Protein AF-A0A8D0SF55-F1 (afdb_monomer_lite)

Foldseek 3Di:
DDDDDDDDDDDDDDDDDDDDDDDPVVVVVVVCQDALNVVVLVVCVPPDPVVLLLLLLLLLQQCLVPGNGSVSSVVSLVVQVVVPVQLSVQLSLLQSLQLVLCVVVVHDPVCSSSSVSRNLLSLLRNVLQVFFPVHGPPVVSSVLSNVLSSCLVVVLVVQCVVCVVVVDHPRNVSNVVSNVVVCVVQDQPHPRTHTHDDDDPPDDPPDDVVNVVVVVVVVVVVVVPPDDDDDDDDDDDDDDDDDDDQDDDDPDDGDDDDDDDDDDDDDDDDDDDDDDDDDDDDDDDDDDDDDDDDDD

Radius of gyration: 30.61 Å; chains: 1; bounding box: 89×78×70 Å

Secondary structure (DSSP, 8-state):
---------------------SSSSHHHHHHHHSSS-HHHHHHHTTS-HHHHHHHHHHHHHHGGGT---HHHHHHHHHHHHHH-HHHHHHHHHHHHHHHHHHHHTT--HHHHHTTTTTHHHHHHHHHHHHSBTT-TT-GGGHHHHHHHHHHHHHHHHHHHHHHTTTT---TTHHHHHHHHHHHHHH-TT-SSSPBPP-----S-----HHHHHHHHHHHHHHHHSS---------------PPP-----STT------PPP-------------PPP---PPPP----PPP-----

Sequence (296 aa):
MEDSPSIVKMDQGGNPGSPCRGRRCFPKALGYITGDMKEFASWLKDKPQVLQFIDWVLRGISQVMFISNPISGILILVGLLVQNPWLALNGCVGTVVSTLTALLLSQDRSTIAAGLHGYNATLVGILMAVFSDKGNYFWWLLFPVCAISMTCPVFSSALNSMFSKWDLPVFTLPFNMALSMYLSATGHYNSFFPSKLLTPVTSVPNVTWSDLSALQGSVFQLHLRTSTLDSGVSTALCPALQLEECSWRSPGKPTCWLLPAPCSQPTLGPACHTWLWLDCHLVPGPSVWPHCCSSW

Structure (mmCIF, N/CA/C/O backbone):
data_AF-A0A8D0SF55-F1
#
_entry.id   AF-A0A8D0SF55-F1
#
loop_
_atom_site.group_PDB
_atom_site.id
_atom_site.type_symbol
_atom_site.label_atom_id
_atom_site.label_alt_id
_atom_site.label_comp_id
_atom_site.label_asym_id
_atom_site.label_entity_id
_atom_site.label_seq_id
_atom_site.pdbx_PDB_ins_code
_atom_site.Cartn_x
_atom_site.Cartn_y
_atom_site.Cartn_z
_atom_site.occupancy
_atom_site.B_iso_or_equiv
_atom_site.auth_seq_id
_atom_site.auth_comp_id
_atom_site.auth_asym_id
_atom_site.auth_atom_id
_atom_site.pdbx_PDB_model_num
ATOM 1 N N . MET A 1 1 ? -56.035 -2.939 42.476 1.00 32.84 1 MET A N 1
ATOM 2 C CA . MET A 1 1 ? -57.474 -2.651 42.375 1.00 32.84 1 MET A CA 1
ATOM 3 C C . MET A 1 1 ? -57.560 -1.143 42.241 1.00 32.84 1 MET A C 1
ATOM 5 O O . MET A 1 1 ? -57.272 -0.463 43.213 1.00 32.84 1 MET A O 1
ATOM 9 N N . GLU A 1 2 ? -57.421 -0.625 41.015 1.00 42.62 2 GLU A N 1
ATOM 10 C CA . GLU A 1 2 ? -58.551 -0.358 40.085 1.00 42.62 2 GLU A CA 1
ATOM 11 C C . GLU A 1 2 ? -59.437 0.743 40.704 1.00 42.62 2 GLU A C 1
ATOM 13 O O . GLU A 1 2 ? -59.842 0.618 41.850 1.00 42.62 2 GLU A O 1
ATOM 18 N N . ASP A 1 3 ? -59.609 1.925 40.105 1.00 33.25 3 ASP A N 1
ATOM 19 C CA . ASP A 1 3 ? -60.262 2.138 38.811 1.00 33.25 3 ASP A CA 1
ATOM 20 C C . ASP A 1 3 ? -59.995 3.535 38.187 1.00 33.25 3 ASP A C 1
ATOM 22 O O . ASP A 1 3 ? -59.618 4.488 38.866 1.00 33.25 3 ASP A O 1
ATOM 26 N N . SER A 1 4 ? -60.231 3.588 36.867 1.00 42.72 4 SER A N 1
ATOM 27 C CA . SER A 1 4 ? -60.350 4.705 35.888 1.00 42.72 4 SER A CA 1
ATOM 28 C C . SER A 1 4 ? -61.110 5.977 36.365 1.00 42.72 4 SER A C 1
ATOM 30 O O . SER A 1 4 ? -61.721 5.891 37.427 1.00 42.72 4 SER A O 1
ATOM 32 N N . PRO A 1 5 ? -61.207 7.130 35.622 1.00 56.53 5 PRO A N 1
ATOM 33 C CA . PRO A 1 5 ? -61.271 7.261 34.143 1.00 56.53 5 PRO A CA 1
ATOM 34 C C . PRO A 1 5 ? -60.689 8.559 33.505 1.00 56.53 5 PRO A C 1
ATOM 36 O O . PRO A 1 5 ? -60.482 9.572 34.164 1.00 56.53 5 PRO A O 1
ATOM 39 N N . SER A 1 6 ? -60.546 8.597 32.172 1.00 35.12 6 SER A N 1
ATOM 40 C CA . SER A 1 6 ? -61.084 9.703 31.339 1.00 35.12 6 SER A CA 1
ATOM 41 C C . SER A 1 6 ? -60.992 9.391 29.841 1.00 35.12 6 SER A C 1
ATOM 43 O O . SER A 1 6 ? -59.923 9.262 29.251 1.00 35.12 6 SER A O 1
ATOM 45 N N . ILE A 1 7 ? -62.171 9.278 29.235 1.00 41.78 7 ILE A N 1
ATOM 46 C CA . ILE A 1 7 ? -62.425 9.254 27.796 1.00 41.78 7 ILE A CA 1
ATOM 47 C C . ILE A 1 7 ? -62.536 10.715 27.306 1.00 41.78 7 ILE A C 1
ATOM 49 O O . ILE A 1 7 ? -62.982 11.557 28.080 1.00 41.78 7 ILE A O 1
ATOM 53 N N . VAL A 1 8 ? -62.145 11.009 26.057 1.00 32.06 8 VAL A N 1
ATOM 54 C CA . VAL A 1 8 ? -62.852 11.847 25.048 1.00 32.06 8 VAL A CA 1
ATOM 55 C C . VAL A 1 8 ? -61.899 12.167 23.872 1.00 32.06 8 VAL A C 1
ATOM 57 O O . VAL A 1 8 ? -61.020 13.013 23.957 1.00 32.06 8 VAL A O 1
ATOM 60 N N . LYS A 1 9 ? -62.123 11.420 22.779 1.00 36.47 9 LYS A N 1
ATOM 61 C CA . LYS A 1 9 ? -62.363 11.839 21.379 1.00 36.47 9 LYS A CA 1
ATOM 62 C C . LYS A 1 9 ? -61.395 12.810 20.670 1.00 36.47 9 LYS A C 1
ATOM 64 O O . LYS A 1 9 ? -61.337 13.986 20.999 1.00 36.47 9 LYS A O 1
ATOM 69 N N . MET A 1 10 ? -60.824 12.352 19.549 1.00 32.16 10 MET A N 1
ATOM 70 C CA . MET A 1 10 ? -60.488 13.211 18.404 1.00 32.16 10 MET A CA 1
ATOM 71 C C . MET A 1 10 ? -60.632 12.452 17.074 1.00 32.16 10 MET A C 1
ATOM 73 O O . MET A 1 10 ? -60.479 11.234 17.020 1.00 32.16 10 MET A O 1
ATOM 77 N N . ASP A 1 11 ? -61.044 13.204 16.059 1.00 33.41 11 ASP A N 1
ATOM 78 C CA . ASP A 1 11 ? -61.875 12.823 14.918 1.00 33.41 11 ASP A CA 1
ATOM 79 C C . ASP A 1 11 ? -61.336 11.814 13.895 1.00 33.41 11 ASP A C 1
ATOM 81 O O . ASP A 1 11 ? -60.149 11.701 13.596 1.00 33.41 11 ASP A O 1
ATOM 85 N N . GLN A 1 12 ? -62.311 11.144 13.284 1.00 41.09 12 GLN A N 1
ATOM 86 C CA . GLN A 1 12 ? -62.217 10.326 12.086 1.00 41.09 12 GLN A CA 1
ATOM 87 C C . GLN A 1 12 ? -62.508 11.218 10.867 1.00 41.09 12 GLN A C 1
ATOM 89 O O . GLN A 1 12 ? -63.578 11.819 10.797 1.00 41.09 12 GLN A O 1
ATOM 94 N N . GLY A 1 13 ? -61.611 11.283 9.877 1.00 29.44 13 GLY A N 1
ATOM 95 C CA . GLY A 1 13 ? -61.945 11.941 8.610 1.00 29.44 13 GLY A CA 1
ATOM 96 C C . GLY A 1 13 ? -60.797 12.123 7.618 1.00 29.44 13 GLY A C 1
ATOM 97 O O . GLY A 1 13 ? -60.108 13.133 7.658 1.00 29.44 13 GLY A O 1
ATOM 98 N N . GLY A 1 14 ? -60.678 11.194 6.660 1.00 26.17 14 GLY A N 1
ATOM 99 C CA . GLY A 1 14 ? -60.150 11.497 5.322 1.00 26.17 14 GLY A CA 1
ATOM 100 C C . GLY A 1 14 ? -58.847 10.802 4.904 1.00 26.17 14 GLY A C 1
ATOM 101 O O . GLY A 1 14 ? -57.756 11.309 5.118 1.00 26.17 14 GLY A O 1
ATOM 102 N N . ASN A 1 15 ? -58.976 9.693 4.179 1.00 37.34 15 ASN A N 1
ATOM 103 C CA . ASN A 1 15 ? -58.037 9.249 3.132 1.00 37.34 15 ASN A CA 1
ATOM 104 C C . ASN A 1 15 ? -58.848 9.277 1.806 1.00 37.34 15 ASN A C 1
ATOM 106 O O . ASN A 1 15 ? -60.075 9.193 1.926 1.00 37.34 15 ASN A O 1
ATOM 110 N N . PRO A 1 16 ? -58.300 9.321 0.565 1.00 50.09 16 PRO A N 1
ATOM 111 C CA . PRO A 1 16 ? -56.900 9.235 0.125 1.00 50.09 16 PRO A CA 1
ATOM 112 C C . PRO A 1 16 ? -56.471 10.270 -0.951 1.00 50.09 16 PRO A C 1
ATOM 114 O O . PRO A 1 16 ? -57.245 10.646 -1.826 1.00 50.09 16 PRO A O 1
ATOM 117 N N . GLY A 1 17 ? -55.200 10.702 -0.946 1.00 29.20 17 GLY A N 1
ATOM 118 C CA . GLY A 1 17 ? -54.721 11.782 -1.829 1.00 29.20 17 GLY A CA 1
ATOM 119 C C . GLY A 1 17 ? -53.304 11.632 -2.400 1.00 29.20 17 GLY A C 1
ATOM 120 O O . GLY A 1 17 ? -52.395 12.357 -2.014 1.00 29.20 17 GLY A O 1
ATOM 121 N N . SER A 1 18 ? -53.173 10.782 -3.422 1.00 36.78 18 SER A N 1
ATOM 122 C CA . SER A 1 18 ? -52.120 10.744 -4.463 1.00 36.78 18 SER A CA 1
ATOM 123 C C . SER A 1 18 ? -50.732 10.121 -4.151 1.00 36.78 18 SER A C 1
ATOM 125 O O . SER A 1 18 ? -50.059 10.494 -3.189 1.00 36.78 18 SER A O 1
ATOM 127 N N . PRO A 1 19 ? -50.224 9.233 -5.035 1.00 46.16 19 PRO A N 1
ATOM 128 C CA . PRO A 1 19 ? -48.841 8.767 -5.020 1.00 46.16 19 PRO A CA 1
ATOM 129 C C . PRO A 1 19 ? -47.952 9.727 -5.828 1.00 46.16 19 PRO A C 1
ATOM 131 O O . PRO A 1 19 ? -47.745 9.568 -7.032 1.00 46.16 19 PRO A O 1
ATOM 134 N N . CYS A 1 20 ? -47.392 10.748 -5.178 1.00 38.72 20 CYS A N 1
ATOM 135 C CA . CYS A 1 20 ? -46.494 11.694 -5.845 1.00 38.72 20 CYS A CA 1
ATOM 136 C C . CYS A 1 20 ? -45.019 11.229 -5.861 1.00 38.72 20 CYS A C 1
ATOM 138 O O . CYS A 1 20 ? -44.190 11.635 -5.053 1.00 38.72 20 CYS A O 1
ATOM 140 N N . ARG A 1 21 ? -44.704 10.419 -6.881 1.00 39.91 21 ARG A N 1
ATOM 141 C CA . ARG A 1 21 ? -43.714 10.734 -7.938 1.00 39.91 21 ARG A CA 1
ATOM 142 C C . ARG A 1 21 ? -42.240 10.984 -7.528 1.00 39.91 21 ARG A C 1
ATOM 144 O O . ARG A 1 21 ? -41.770 12.111 -7.415 1.00 39.91 21 ARG A O 1
ATOM 151 N N . GLY A 1 22 ? -41.461 9.903 -7.457 1.00 44.94 22 GLY A N 1
ATOM 152 C CA . GLY A 1 22 ? -40.254 9.675 -8.282 1.00 44.94 22 GLY A CA 1
ATOM 153 C C . GLY A 1 22 ? -39.008 10.584 -8.220 1.00 44.94 22 GLY A C 1
ATOM 154 O O . GLY A 1 22 ? -38.024 10.227 -8.856 1.00 44.94 22 GLY A O 1
ATOM 155 N N . ARG A 1 23 ? -38.969 11.715 -7.500 1.00 46.28 23 ARG A N 1
ATOM 156 C CA . ARG A 1 23 ? -37.809 12.650 -7.549 1.00 46.28 23 ARG A CA 1
ATOM 157 C C . ARG A 1 23 ? -37.048 12.884 -6.240 1.00 46.28 23 ARG A C 1
ATOM 159 O O . ARG A 1 23 ? -36.092 13.649 -6.233 1.00 46.28 23 ARG A O 1
ATOM 166 N N . ARG A 1 24 ? -37.424 12.224 -5.139 1.00 46.91 24 ARG A N 1
ATOM 167 C CA . ARG A 1 24 ? -36.860 12.491 -3.795 1.00 46.91 24 ARG A CA 1
ATOM 168 C C . ARG A 1 24 ? -35.994 11.368 -3.202 1.00 46.91 24 ARG A C 1
ATOM 170 O O . ARG A 1 24 ? -35.570 11.481 -2.058 1.00 46.91 24 ARG A O 1
ATOM 177 N N . CYS A 1 25 ? -35.712 10.304 -3.960 1.00 50.25 25 CYS A N 1
ATOM 178 C CA . CYS A 1 25 ? -34.920 9.162 -3.475 1.00 50.25 25 CYS A CA 1
ATOM 179 C C . CYS A 1 25 ? -33.400 9.341 -3.667 1.00 50.25 25 CYS A C 1
ATOM 181 O O . CYS A 1 25 ? -32.617 8.851 -2.857 1.00 50.25 25 CYS A O 1
ATOM 183 N N . PHE A 1 26 ? -32.989 10.102 -4.689 1.00 51.09 26 PHE A N 1
ATOM 184 C CA . PHE A 1 26 ? -31.581 10.405 -4.970 1.00 51.09 26 PHE A CA 1
ATOM 185 C C . PHE A 1 26 ? -30.824 11.105 -3.820 1.00 51.09 26 PHE A C 1
ATOM 187 O O . PHE A 1 26 ? -29.726 10.651 -3.509 1.00 51.09 26 PHE A O 1
ATOM 194 N N . PRO A 1 27 ? -31.365 12.128 -3.120 1.00 57.06 27 PRO A N 1
ATOM 195 C CA . PRO A 1 27 ? -30.615 12.788 -2.046 1.00 57.06 27 PRO A CA 1
ATOM 196 C C . PRO A 1 27 ? -30.391 11.892 -0.816 1.00 57.06 27 PRO A C 1
ATOM 198 O O . PRO A 1 27 ? -29.387 12.049 -0.129 1.00 57.06 27 PRO A O 1
ATOM 201 N N . LYS A 1 28 ? -31.274 10.914 -0.554 1.00 59.16 28 LYS A N 1
ATOM 202 C CA . LYS A 1 28 ? -31.110 9.967 0.566 1.00 59.16 28 LYS A CA 1
ATOM 203 C C . LYS A 1 28 ? -30.039 8.915 0.287 1.00 59.16 28 LYS A C 1
ATOM 205 O O . LYS A 1 28 ? -29.212 8.657 1.152 1.00 59.16 28 LYS A O 1
ATOM 210 N N . ALA A 1 29 ? -30.025 8.346 -0.919 1.00 62.28 29 ALA A N 1
ATOM 211 C CA . ALA A 1 29 ? -28.980 7.406 -1.325 1.00 62.28 29 ALA A CA 1
ATOM 212 C C . ALA A 1 29 ? -27.597 8.081 -1.372 1.00 62.28 29 ALA A C 1
ATOM 214 O O . ALA A 1 29 ? -26.610 7.490 -0.945 1.00 62.28 29 ALA A O 1
ATOM 215 N N . LEU A 1 30 ? -27.536 9.346 -1.804 1.00 62.47 30 LEU A N 1
ATOM 216 C CA . LEU A 1 30 ? -26.302 10.131 -1.784 1.00 62.47 30 LEU A CA 1
ATOM 217 C C . LEU A 1 30 ? -25.806 10.372 -0.349 1.00 62.47 30 LEU A C 1
ATOM 219 O O . LEU A 1 30 ? -24.614 10.245 -0.097 1.00 62.47 30 LEU A O 1
ATOM 223 N N . GLY A 1 31 ? -26.710 10.636 0.601 1.00 63.06 31 GLY A N 1
ATOM 224 C CA . GLY A 1 31 ? -26.375 10.753 2.026 1.00 63.06 31 GLY A CA 1
ATOM 225 C C . GLY A 1 31 ? -25.794 9.470 2.636 1.00 63.06 31 GLY A C 1
ATOM 226 O O . GLY A 1 31 ? -24.885 9.551 3.451 1.00 63.06 31 GLY A O 1
ATOM 227 N N . TYR A 1 32 ? -26.249 8.295 2.186 1.00 61.69 32 TYR A N 1
ATOM 228 C CA . TYR A 1 32 ? -25.698 6.992 2.596 1.00 61.69 32 TYR A CA 1
ATOM 229 C C . TYR A 1 32 ? -24.295 6.711 2.041 1.00 61.69 32 TYR A C 1
ATOM 231 O O . TYR A 1 32 ? -23.518 5.976 2.650 1.00 61.69 32 TYR A O 1
ATOM 239 N N . ILE A 1 33 ? -23.991 7.268 0.868 1.00 69.62 33 ILE A N 1
ATOM 240 C CA . ILE A 1 33 ? -22.733 7.067 0.136 1.00 69.62 33 ILE A CA 1
ATOM 241 C C . ILE A 1 33 ? -21.683 8.122 0.521 1.00 69.62 33 ILE A C 1
ATOM 243 O O . ILE A 1 33 ? -20.486 7.884 0.373 1.00 69.62 33 ILE A O 1
ATOM 247 N N . THR A 1 34 ? -22.111 9.280 1.027 1.00 70.00 34 THR A N 1
ATOM 248 C CA . THR A 1 34 ? -21.237 10.427 1.307 1.00 70.00 34 THR A CA 1
ATOM 249 C C . THR A 1 34 ? -20.642 10.363 2.721 1.00 70.00 34 THR A C 1
ATOM 251 O O . THR A 1 34 ? -21.302 9.960 3.676 1.00 70.00 34 THR A O 1
ATOM 254 N N . GLY A 1 35 ? -19.386 10.796 2.866 1.00 77.56 35 GLY A N 1
ATOM 255 C CA . GLY A 1 35 ? -18.660 10.828 4.143 1.00 77.56 35 GLY A CA 1
ATOM 256 C C . GLY A 1 35 ? -18.006 9.491 4.505 1.00 77.56 35 GLY A C 1
ATOM 257 O O . GLY A 1 35 ? -17.689 8.693 3.626 1.00 77.56 35 GLY A O 1
ATOM 258 N N . ASP A 1 36 ? -17.820 9.238 5.804 1.00 74.69 36 ASP A N 1
ATOM 259 C CA . ASP A 1 36 ? -17.099 8.054 6.316 1.00 74.69 36 ASP A CA 1
ATOM 260 C C . ASP A 1 36 ? -17.900 6.736 6.246 1.00 74.69 36 ASP A C 1
ATOM 262 O O . ASP A 1 36 ? -17.426 5.673 6.664 1.00 74.69 36 ASP A O 1
ATOM 266 N N . MET A 1 37 ? -19.154 6.797 5.780 1.00 80.00 37 MET A N 1
ATOM 267 C CA . MET A 1 37 ? -20.093 5.669 5.736 1.00 80.00 37 MET A CA 1
ATOM 268 C C . MET A 1 37 ? -20.175 4.895 7.069 1.00 80.00 37 MET A C 1
ATOM 270 O O . MET A 1 37 ? -20.039 3.669 7.110 1.00 80.00 37 MET A O 1
ATOM 274 N N . LYS A 1 38 ? -20.387 5.605 8.187 1.00 78.06 38 LYS A N 1
ATOM 275 C CA . LYS A 1 38 ? -20.428 5.006 9.538 1.00 78.06 38 LYS A CA 1
ATOM 276 C C . LYS A 1 38 ? -21.576 4.004 9.715 1.00 78.06 38 LYS A C 1
ATOM 278 O O . LYS A 1 38 ? -21.393 2.989 10.381 1.00 78.06 38 LYS A O 1
ATOM 283 N N . GLU A 1 39 ? -22.727 4.247 9.084 1.00 80.31 39 GLU A N 1
ATOM 284 C CA . GLU A 1 39 ? -23.862 3.311 9.104 1.00 80.31 39 GLU A CA 1
ATOM 285 C C . GLU A 1 39 ? -23.533 1.994 8.392 1.00 80.31 39 GLU A C 1
ATOM 287 O O . GLU A 1 39 ? -23.827 0.921 8.916 1.00 80.31 39 GLU A O 1
ATOM 292 N N . PHE A 1 40 ? -22.847 2.062 7.245 1.00 82.06 40 PHE A N 1
ATOM 293 C CA . PHE A 1 40 ? -22.375 0.871 6.539 1.00 82.06 40 PHE A CA 1
ATOM 294 C C . PHE A 1 40 ? -21.358 0.094 7.379 1.00 82.06 40 PHE A C 1
ATOM 296 O O . PHE A 1 40 ? -21.498 -1.115 7.534 1.00 82.06 40 PHE A O 1
ATOM 303 N N . ALA A 1 41 ? -20.391 0.786 7.993 1.00 81.94 41 ALA A N 1
ATOM 304 C CA . ALA A 1 41 ? -19.429 0.157 8.896 1.00 81.94 41 ALA A CA 1
ATOM 305 C C . ALA A 1 41 ? -20.115 -0.514 10.098 1.00 81.94 41 ALA A C 1
ATOM 307 O O . ALA A 1 41 ? -19.716 -1.602 10.500 1.00 81.94 41 ALA A O 1
ATOM 308 N N . SER A 1 42 ? -21.163 0.102 10.659 1.00 82.31 42 SER A N 1
ATOM 309 C CA . SER A 1 42 ? -21.954 -0.492 11.743 1.00 82.31 42 SER A CA 1
ATOM 310 C C . SER A 1 42 ? -22.683 -1.751 11.289 1.00 82.31 42 SER A C 1
ATOM 312 O O . SER A 1 42 ? -22.607 -2.769 11.966 1.00 82.31 42 SER A O 1
ATOM 314 N N . TRP A 1 43 ? -23.353 -1.698 10.138 1.00 86.06 43 TRP A N 1
ATOM 315 C CA . TRP A 1 43 ? -24.048 -2.844 9.551 1.00 86.06 43 TRP A CA 1
ATOM 316 C C . TRP A 1 43 ? -23.098 -4.001 9.209 1.00 86.06 43 TRP A C 1
ATOM 318 O O . TRP A 1 43 ? -23.485 -5.168 9.262 1.00 86.06 43 TRP A O 1
ATOM 328 N N . LEU A 1 44 ? -21.844 -3.690 8.871 1.00 87.44 44 LEU A N 1
ATOM 329 C CA . LEU A 1 44 ? -20.836 -4.679 8.499 1.00 87.44 44 LEU A CA 1
ATOM 330 C C . LEU A 1 44 ? -20.266 -5.456 9.697 1.00 87.44 44 LEU A C 1
ATOM 332 O O . LEU A 1 44 ? -19.729 -6.545 9.503 1.00 87.44 44 LEU A O 1
ATOM 336 N N . LYS A 1 45 ? -20.402 -4.950 10.931 1.00 83.88 45 LYS A N 1
ATOM 337 C CA . LYS A 1 45 ? -19.907 -5.640 12.140 1.00 83.88 45 LYS A CA 1
ATOM 338 C C . LYS A 1 45 ? -20.574 -6.998 12.362 1.00 83.88 45 LYS A C 1
ATOM 340 O O . LYS A 1 45 ? -19.921 -7.917 12.844 1.00 83.88 45 LYS A O 1
ATOM 345 N N . ASP A 1 46 ? -21.829 -7.138 11.941 1.00 87.38 46 ASP A N 1
ATOM 346 C CA . ASP A 1 46 ? -22.616 -8.370 12.079 1.00 87.38 46 ASP A CA 1
ATOM 347 C C . ASP A 1 46 ? -22.436 -9.335 10.887 1.00 87.38 46 ASP A C 1
ATOM 349 O O . ASP A 1 46 ? -23.123 -10.352 10.769 1.00 87.38 46 ASP A O 1
ATOM 353 N N . LYS A 1 47 ? -21.546 -9.002 9.944 1.00 91.19 47 LYS A N 1
ATOM 354 C CA . LYS A 1 47 ? -21.293 -9.751 8.703 1.00 91.19 47 LYS A CA 1
ATOM 355 C C . LYS A 1 47 ? -20.019 -10.594 8.806 1.00 91.19 47 LYS A C 1
ATOM 357 O O . LYS A 1 47 ? -19.188 -10.349 9.683 1.00 91.19 47 LYS A O 1
ATOM 362 N N . PRO A 1 48 ? -19.833 -11.595 7.918 1.00 92.50 48 PRO A N 1
ATOM 363 C CA . PRO A 1 48 ? -18.645 -12.444 7.941 1.00 92.50 48 PRO A CA 1
ATOM 364 C C . PRO A 1 48 ? -17.346 -11.635 7.888 1.00 92.50 48 PRO A C 1
ATOM 366 O O . PRO A 1 48 ? -17.246 -10.635 7.175 1.00 92.50 48 PRO A O 1
ATOM 369 N N . GLN A 1 49 ? -16.324 -12.138 8.582 1.00 89.44 49 GLN A N 1
ATOM 370 C CA . GLN A 1 49 ? -15.022 -11.484 8.746 1.00 89.44 49 GLN A CA 1
ATOM 371 C C . GLN A 1 49 ? -14.345 -11.116 7.417 1.00 89.44 49 GLN A C 1
ATOM 373 O O . GLN A 1 49 ? -13.645 -10.113 7.332 1.00 89.44 49 GLN A O 1
ATOM 378 N N . VAL A 1 50 ? -14.583 -11.897 6.360 1.00 93.31 50 VAL A N 1
ATOM 379 C CA . VAL A 1 50 ? -14.048 -11.620 5.019 1.00 93.31 50 VAL A CA 1
ATOM 380 C C . VAL A 1 50 ? -14.585 -10.297 4.465 1.00 93.31 50 VAL A C 1
ATOM 382 O O . VAL A 1 50 ? -13.822 -9.530 3.889 1.00 93.31 50 VAL A O 1
ATOM 385 N N . LEU A 1 51 ? -15.870 -9.988 4.674 1.00 92.50 51 LEU A N 1
ATOM 386 C CA . LEU A 1 51 ? -16.447 -8.722 4.217 1.00 92.50 51 LEU A CA 1
ATOM 387 C C . LEU A 1 51 ? -15.901 -7.536 5.015 1.00 92.50 51 LEU A C 1
ATOM 389 O O . LEU A 1 51 ? -15.607 -6.502 4.423 1.00 92.50 51 LEU A O 1
ATOM 393 N N . GLN A 1 52 ? -15.705 -7.705 6.326 1.00 92.62 52 GLN A N 1
ATOM 394 C CA . GLN A 1 52 ? -15.057 -6.691 7.163 1.00 92.62 52 GLN A CA 1
ATOM 395 C C . GLN A 1 52 ? -13.627 -6.423 6.688 1.00 92.62 52 GLN A C 1
ATOM 397 O O . GLN A 1 52 ? -13.237 -5.276 6.507 1.00 92.62 52 GLN A O 1
ATOM 402 N N . PHE A 1 53 ? -12.869 -7.480 6.394 1.00 94.75 53 PHE A N 1
ATOM 403 C CA . PHE A 1 53 ? -11.509 -7.350 5.884 1.00 94.75 53 PHE A CA 1
ATOM 404 C C . PHE A 1 53 ? -11.456 -6.632 4.528 1.00 94.75 53 PHE A C 1
ATOM 406 O O . PHE A 1 53 ? -10.608 -5.765 4.329 1.00 94.75 53 PHE A O 1
ATOM 413 N N . ILE A 1 54 ? -12.377 -6.942 3.609 1.00 95.56 54 ILE A N 1
ATOM 414 C CA . ILE A 1 54 ? -12.476 -6.244 2.318 1.00 95.56 54 ILE A CA 1
ATOM 415 C C . ILE A 1 54 ? -12.779 -4.753 2.525 1.00 95.56 54 ILE A C 1
ATOM 417 O O . ILE A 1 54 ? -12.144 -3.921 1.881 1.00 95.56 54 ILE A O 1
ATOM 421 N N . ASP A 1 55 ? -13.690 -4.398 3.434 1.00 94.50 55 ASP A N 1
ATOM 422 C CA . ASP A 1 55 ? -13.967 -2.995 3.774 1.00 94.50 55 ASP A CA 1
ATOM 423 C C . ASP A 1 55 ? -12.728 -2.286 4.334 1.00 94.50 55 ASP A C 1
ATOM 425 O O . ASP A 1 55 ? -12.404 -1.191 3.880 1.00 94.50 55 ASP A O 1
ATOM 429 N N . TRP A 1 56 ? -11.972 -2.927 5.230 1.00 95.38 56 TRP A N 1
ATOM 430 C CA . TRP A 1 56 ? -10.732 -2.360 5.776 1.00 95.38 56 TRP A CA 1
ATOM 431 C C . TRP A 1 56 ? -9.678 -2.127 4.691 1.00 95.38 56 TRP A C 1
ATOM 433 O O . TRP A 1 56 ? -9.010 -1.093 4.691 1.00 95.38 56 TRP A O 1
ATOM 443 N N . VAL A 1 57 ? -9.554 -3.051 3.734 1.00 96.81 57 VAL A N 1
ATOM 444 C CA . VAL A 1 57 ? -8.647 -2.910 2.585 1.00 96.81 57 VAL A CA 1
ATOM 445 C C . VAL A 1 57 ? -9.096 -1.769 1.672 1.00 96.81 57 VAL A C 1
ATOM 447 O O . VAL A 1 57 ? -8.278 -0.925 1.312 1.00 96.81 57 VAL A O 1
ATOM 450 N N . LEU A 1 58 ? -10.385 -1.686 1.329 1.00 96.38 58 LEU A N 1
ATOM 451 C CA . LEU A 1 58 ? -10.916 -0.613 0.480 1.00 96.38 58 LEU A CA 1
ATOM 452 C C . LEU A 1 58 ? -10.778 0.764 1.139 1.00 96.38 58 LEU A C 1
ATOM 454 O O . LEU A 1 58 ? -10.339 1.710 0.485 1.00 96.38 58 LEU A O 1
ATOM 458 N N . ARG A 1 59 ? -11.075 0.867 2.440 1.00 95.44 59 ARG A N 1
ATOM 459 C CA . ARG A 1 59 ? -10.814 2.076 3.236 1.00 95.44 59 ARG A CA 1
ATOM 460 C C . ARG A 1 59 ? -9.324 2.394 3.282 1.00 95.44 59 ARG A C 1
ATOM 462 O O . ARG A 1 59 ? -8.944 3.550 3.158 1.00 95.44 59 ARG A O 1
ATOM 469 N N . GLY A 1 60 ? -8.464 1.384 3.392 1.00 96.06 60 GLY A N 1
ATOM 470 C CA . GLY A 1 60 ? -7.015 1.554 3.311 1.00 96.06 60 GLY A CA 1
ATOM 471 C C . GLY A 1 60 ? -6.561 2.175 1.990 1.00 96.06 60 GLY A C 1
ATOM 472 O O . GLY A 1 60 ? -5.723 3.069 1.998 1.00 96.06 60 GLY A O 1
ATOM 473 N N . ILE A 1 61 ? -7.150 1.771 0.864 1.00 96.75 61 ILE A N 1
ATOM 474 C CA . ILE A 1 61 ? -6.850 2.364 -0.449 1.00 96.75 61 ILE A CA 1
ATOM 475 C C . ILE A 1 61 ? -7.337 3.821 -0.516 1.00 96.75 61 ILE A C 1
ATOM 477 O O . ILE A 1 61 ? -6.607 4.688 -0.994 1.00 96.75 61 ILE A O 1
ATOM 481 N N . SER A 1 62 ? -8.537 4.130 -0.010 1.00 95.94 62 SER A N 1
ATOM 482 C CA . SER A 1 62 ? -9.070 5.502 -0.033 1.00 95.94 62 SER A CA 1
ATOM 483 C C . SER A 1 62 ? -8.353 6.464 0.915 1.00 95.94 62 SER A C 1
ATOM 485 O O . SER A 1 62 ? -8.261 7.660 0.630 1.00 95.94 62 SER A O 1
ATOM 487 N N . GLN A 1 63 ? -7.795 5.947 2.010 1.00 95.75 63 GLN A N 1
ATOM 488 C CA . GLN A 1 63 ? -7.050 6.731 2.996 1.00 95.75 63 GLN A CA 1
ATOM 489 C C . GLN A 1 63 ? -5.763 7.346 2.438 1.00 95.75 63 GLN A C 1
ATOM 491 O O . GLN A 1 63 ? -5.236 8.281 3.032 1.00 95.75 63 GLN A O 1
ATOM 496 N N . VAL A 1 64 ? -5.293 6.911 1.263 1.00 94.38 64 VAL A N 1
ATOM 497 C CA . VAL A 1 64 ? -4.209 7.596 0.535 1.00 94.38 64 VAL A CA 1
ATOM 498 C C . VAL A 1 64 ? -4.556 9.070 0.273 1.00 94.38 64 VAL A C 1
ATOM 500 O O . VAL A 1 64 ? -3.671 9.919 0.293 1.00 94.38 64 VAL A O 1
ATOM 503 N N . MET A 1 65 ? -5.844 9.377 0.089 1.00 91.88 65 MET A N 1
ATOM 504 C CA . MET A 1 65 ? -6.374 10.734 -0.089 1.00 91.88 65 MET A CA 1
ATOM 505 C C . MET A 1 65 ? -7.048 11.279 1.181 1.00 91.88 65 MET A C 1
ATOM 507 O O . MET A 1 65 ? -7.818 12.232 1.097 1.00 91.88 65 MET A O 1
ATOM 511 N N . PHE A 1 66 ? -6.799 10.667 2.345 1.00 91.62 66 PHE A N 1
ATOM 512 C CA . PHE A 1 66 ? -7.442 10.980 3.632 1.00 91.62 66 PHE A CA 1
ATOM 513 C C . PHE A 1 66 ? -8.965 10.774 3.652 1.00 91.62 66 PHE A C 1
ATOM 515 O O . PHE A 1 66 ? -9.688 11.440 4.392 1.00 91.62 66 PHE A O 1
ATOM 522 N N . ILE A 1 67 ? -9.468 9.844 2.835 1.00 92.00 67 ILE A N 1
ATOM 523 C CA . ILE A 1 67 ? -10.893 9.512 2.761 1.00 92.00 67 ILE A CA 1
ATOM 524 C C . ILE A 1 67 ? -11.118 8.153 3.432 1.00 92.00 67 ILE A C 1
ATOM 526 O O . ILE A 1 67 ? -10.522 7.158 3.026 1.00 92.00 67 ILE A O 1
ATOM 530 N N . SER A 1 68 ? -12.022 8.070 4.411 1.00 90.94 68 SER A N 1
ATOM 531 C CA . SER A 1 68 ? -12.430 6.802 5.038 1.00 90.94 68 SER A CA 1
ATOM 532 C C . SER A 1 68 ? -13.715 6.265 4.400 1.00 90.94 68 SER A C 1
ATOM 534 O O . SER A 1 68 ? -14.756 6.177 5.047 1.00 90.94 68 SER A O 1
ATOM 536 N N . ASN A 1 69 ? -13.682 5.939 3.105 1.00 92.25 69 ASN A N 1
ATOM 537 C CA . ASN A 1 69 ? -14.871 5.497 2.374 1.00 92.25 69 ASN A CA 1
ATOM 538 C C . ASN A 1 69 ? -14.537 4.342 1.410 1.00 92.25 69 ASN A C 1
ATOM 540 O O . ASN A 1 69 ? -13.771 4.542 0.462 1.00 92.25 69 ASN A O 1
ATOM 544 N N . PRO A 1 70 ? -15.137 3.149 1.589 1.00 92.44 70 PRO A N 1
ATOM 545 C CA . PRO A 1 70 ? -14.841 1.991 0.749 1.00 92.44 70 PRO A CA 1
ATOM 546 C C . PRO A 1 70 ? -15.248 2.192 -0.720 1.00 92.44 70 PRO A C 1
ATOM 548 O O . PRO A 1 70 ? -14.577 1.674 -1.608 1.00 92.44 70 PRO A O 1
ATOM 551 N N . ILE A 1 71 ? -16.295 2.977 -1.008 1.00 92.88 71 ILE A N 1
ATOM 552 C CA . ILE A 1 71 ? -16.722 3.295 -2.382 1.00 92.88 71 ILE A CA 1
ATOM 553 C C . ILE A 1 71 ? -15.665 4.161 -3.068 1.00 92.88 71 ILE A C 1
ATOM 555 O O . ILE A 1 71 ? -15.288 3.884 -4.207 1.00 92.88 71 ILE A O 1
ATOM 559 N N . SER A 1 72 ? -15.127 5.164 -2.370 1.00 93.31 72 SER A N 1
ATOM 560 C CA . SER A 1 72 ? -13.987 5.942 -2.872 1.00 93.31 72 SER A CA 1
ATOM 561 C C . SER A 1 72 ? -12.768 5.051 -3.120 1.00 93.31 72 SER A C 1
ATOM 563 O O . SER A 1 72 ? -12.077 5.236 -4.118 1.00 93.31 72 SER A O 1
ATOM 565 N N . GLY A 1 73 ? -12.541 4.043 -2.273 1.00 95.50 73 GLY A N 1
ATOM 566 C CA . GLY A 1 73 ? -11.485 3.045 -2.459 1.00 95.50 73 GLY A CA 1
ATOM 567 C C . GLY A 1 73 ? -11.658 2.239 -3.745 1.00 95.50 73 GLY A C 1
ATOM 568 O O . GLY A 1 73 ? -10.699 2.071 -4.496 1.00 95.50 73 GLY A O 1
ATOM 569 N N . ILE A 1 74 ? -12.887 1.812 -4.052 1.00 96.00 74 ILE A N 1
ATOM 570 C CA . ILE A 1 74 ? -13.219 1.136 -5.316 1.00 96.00 74 ILE A CA 1
ATOM 571 C C . ILE A 1 74 ? -12.962 2.063 -6.509 1.00 96.00 74 ILE A C 1
ATOM 573 O O . ILE A 1 74 ? -12.354 1.635 -7.486 1.00 96.00 74 ILE A O 1
ATOM 577 N N . LEU A 1 75 ? -13.380 3.331 -6.439 1.00 95.75 75 LEU A N 1
ATOM 578 C CA . LEU A 1 75 ? -13.148 4.301 -7.516 1.00 95.75 75 LEU A CA 1
ATOM 579 C C . LEU A 1 75 ? -11.652 4.533 -7.770 1.00 95.75 75 LEU A C 1
ATOM 581 O O . LEU A 1 75 ? -11.219 4.536 -8.922 1.00 95.75 75 LEU A O 1
ATOM 585 N N . ILE A 1 76 ? -10.856 4.667 -6.706 1.00 96.06 76 ILE A N 1
ATOM 586 C CA . ILE A 1 76 ? -9.394 4.789 -6.801 1.00 96.06 76 ILE A CA 1
ATOM 587 C C . ILE A 1 76 ? -8.793 3.517 -7.402 1.00 96.06 76 ILE A C 1
ATOM 589 O O . ILE A 1 76 ? -7.954 3.602 -8.297 1.00 96.06 76 ILE A O 1
ATOM 593 N N . LEU A 1 77 ? -9.249 2.338 -6.973 1.00 96.69 77 LEU A N 1
ATOM 594 C CA . LEU A 1 77 ? -8.781 1.064 -7.513 1.00 96.69 77 LEU A CA 1
ATOM 595 C C . LEU A 1 77 ? -9.095 0.922 -9.009 1.00 96.69 77 LEU A C 1
ATOM 597 O O . LEU A 1 77 ? -8.233 0.491 -9.770 1.00 96.69 77 LEU A O 1
ATOM 601 N N . VAL A 1 78 ? -10.285 1.334 -9.455 1.00 97.12 78 VAL A N 1
ATOM 602 C CA . VAL A 1 78 ? -10.636 1.389 -10.884 1.00 97.12 78 VAL A CA 1
ATOM 603 C C . VAL A 1 78 ? -9.711 2.349 -11.632 1.00 97.12 78 VAL A C 1
ATOM 605 O O . VAL A 1 78 ? -9.203 1.989 -12.690 1.00 97.12 78 VAL A O 1
ATOM 608 N N . GLY A 1 79 ? -9.422 3.526 -11.072 1.00 96.94 79 GLY A N 1
ATOM 609 C CA . GLY A 1 79 ? -8.449 4.460 -11.648 1.00 96.94 79 GLY A CA 1
ATOM 610 C C . GLY A 1 79 ? -7.053 3.846 -11.801 1.00 96.94 79 GLY A C 1
ATOM 611 O O . GLY A 1 79 ? -6.433 3.970 -12.857 1.00 96.94 79 GLY A O 1
ATOM 612 N N . LEU A 1 80 ? -6.583 3.108 -10.789 1.00 95.12 80 LEU A N 1
ATOM 613 C CA . LEU A 1 80 ? -5.310 2.382 -10.849 1.00 95.12 80 LEU A CA 1
ATOM 614 C C . LEU A 1 80 ? -5.329 1.262 -11.897 1.00 95.12 80 LEU A C 1
ATOM 616 O O . LEU A 1 80 ? -4.343 1.085 -12.608 1.00 95.12 80 LEU A O 1
ATOM 620 N N . LEU A 1 81 ? -6.439 0.530 -12.028 1.00 96.31 81 LEU A N 1
ATOM 621 C CA . LEU A 1 81 ? -6.606 -0.510 -13.048 1.00 96.31 81 LEU A CA 1
ATOM 622 C C . LEU A 1 81 ? -6.588 0.072 -14.466 1.00 96.31 81 LEU A C 1
ATOM 624 O O . LEU A 1 81 ? -5.968 -0.519 -15.348 1.00 96.31 81 LEU A O 1
ATOM 628 N N . VAL A 1 82 ? -7.223 1.230 -14.676 1.00 97.38 82 VAL A N 1
ATOM 629 C CA . VAL A 1 82 ? -7.195 1.963 -15.954 1.00 97.38 82 VAL A CA 1
ATOM 630 C C . VAL A 1 82 ? -5.780 2.440 -16.277 1.00 97.38 82 VAL A C 1
ATOM 632 O O . VAL A 1 82 ? -5.356 2.354 -17.426 1.00 97.38 82 VAL A O 1
ATOM 635 N N . GLN A 1 83 ? -5.031 2.908 -15.274 1.00 94.88 83 GLN A N 1
ATOM 636 C CA . GLN A 1 83 ? -3.649 3.345 -15.460 1.00 94.88 83 GLN A CA 1
ATOM 637 C C . GLN A 1 83 ? -2.714 2.180 -15.804 1.00 94.88 83 GLN A C 1
ATOM 639 O O . GLN A 1 83 ? -1.950 2.271 -16.766 1.00 94.88 83 GLN A O 1
ATOM 644 N N . ASN A 1 84 ? -2.706 1.128 -14.980 1.00 95.12 84 ASN A N 1
ATOM 645 C CA . ASN A 1 84 ? -1.943 -0.100 -15.193 1.00 95.12 84 ASN A CA 1
ATOM 646 C C . ASN A 1 84 ? -2.381 -1.179 -14.175 1.00 95.12 84 ASN A C 1
ATOM 648 O O . ASN A 1 84 ? -2.108 -1.029 -12.977 1.00 95.12 84 ASN A O 1
ATOM 652 N N . PRO A 1 85 ? -2.950 -2.316 -14.624 1.00 97.12 85 PRO A N 1
ATOM 653 C CA . PRO A 1 85 ? -3.373 -3.396 -13.733 1.00 97.12 85 PRO A CA 1
ATOM 654 C C . PRO A 1 85 ? -2.262 -3.963 -12.840 1.00 97.12 85 PRO A C 1
ATOM 656 O O . PRO A 1 85 ? -2.533 -4.401 -11.723 1.00 97.12 85 PRO A O 1
ATOM 659 N N . TRP A 1 86 ? -1.004 -3.918 -13.287 1.00 97.12 86 TRP A N 1
ATOM 660 C CA . TRP A 1 86 ? 0.145 -4.351 -12.490 1.00 97.12 86 TRP A CA 1
ATOM 661 C C . TRP A 1 86 ? 0.370 -3.456 -11.264 1.00 97.12 86 TRP A C 1
ATOM 663 O O . TRP A 1 86 ? 0.661 -3.961 -10.179 1.00 97.12 86 TRP A O 1
ATOM 673 N N . LEU A 1 87 ? 0.182 -2.139 -11.400 1.00 96.94 87 LEU A N 1
ATOM 674 C CA . LEU A 1 87 ? 0.296 -1.199 -10.279 1.00 96.94 87 LEU A CA 1
ATOM 675 C C . LEU A 1 87 ? -0.838 -1.404 -9.275 1.00 96.94 87 LEU A C 1
ATOM 677 O O . LEU A 1 87 ? -0.588 -1.450 -8.072 1.00 96.94 87 LEU A O 1
ATOM 681 N N . ALA A 1 88 ? -2.064 -1.587 -9.777 1.00 97.44 88 ALA A N 1
ATOM 682 C CA . ALA A 1 88 ? -3.226 -1.894 -8.950 1.00 97.44 88 ALA A CA 1
ATOM 683 C C . ALA A 1 88 ? -3.012 -3.183 -8.141 1.00 97.44 88 ALA A C 1
ATOM 685 O O . ALA A 1 88 ? -3.233 -3.190 -6.932 1.00 97.44 88 ALA A O 1
ATOM 686 N N . LEU A 1 89 ? -2.505 -4.246 -8.778 1.00 97.94 89 LEU A N 1
ATOM 687 C CA . LEU A 1 89 ? -2.201 -5.511 -8.109 1.00 97.94 89 LEU A CA 1
ATOM 688 C C . LEU A 1 89 ? -1.172 -5.333 -6.985 1.00 97.94 89 LEU A C 1
ATOM 690 O O . LEU A 1 89 ? -1.421 -5.774 -5.866 1.00 97.94 89 LEU A O 1
ATOM 694 N N . ASN A 1 90 ? -0.037 -4.677 -7.255 1.00 98.00 90 ASN A N 1
ATOM 695 C CA . ASN A 1 90 ? 1.003 -4.473 -6.240 1.00 98.00 90 ASN A CA 1
ATOM 696 C C . ASN A 1 90 ? 0.505 -3.589 -5.089 1.00 98.00 90 ASN A C 1
ATOM 698 O O . ASN A 1 90 ? 0.782 -3.890 -3.929 1.00 98.00 90 ASN A O 1
ATOM 702 N N . GLY A 1 91 ? -0.274 -2.546 -5.396 1.00 97.81 91 GLY A N 1
ATOM 703 C CA . GLY A 1 91 ? -0.948 -1.721 -4.395 1.00 97.81 91 GLY A CA 1
ATOM 704 C C . GLY A 1 91 ? -1.861 -2.552 -3.494 1.00 97.81 91 GLY A C 1
ATOM 705 O O . GLY A 1 91 ? -1.679 -2.537 -2.281 1.00 97.81 91 GLY A O 1
ATOM 706 N N . CYS A 1 92 ? -2.770 -3.343 -4.076 1.00 98.06 92 CYS A N 1
ATOM 707 C CA . CYS A 1 92 ? -3.678 -4.218 -3.330 1.00 98.06 92 CYS A CA 1
ATOM 708 C C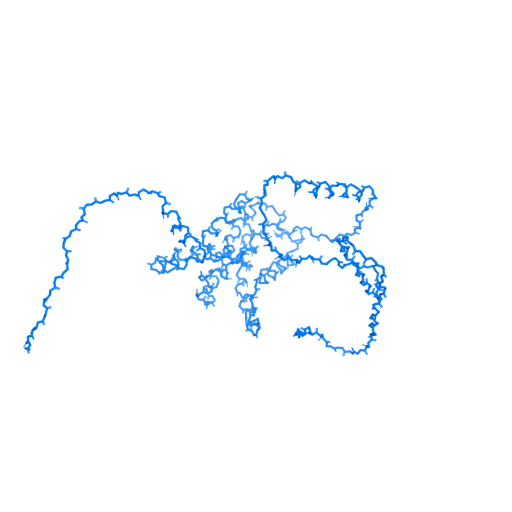 . CYS A 1 92 ? -2.941 -5.250 -2.472 1.00 98.06 92 CYS A C 1
ATOM 710 O O . CYS A 1 92 ? -3.310 -5.452 -1.315 1.00 98.06 92 CYS A O 1
ATOM 712 N N . VAL A 1 93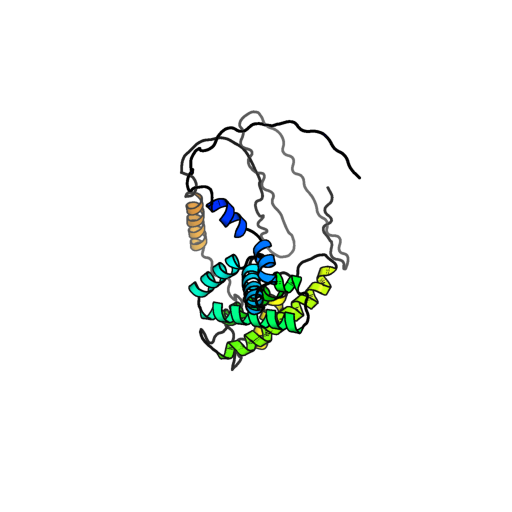 ? -1.903 -5.897 -3.014 1.00 98.38 93 VAL A N 1
ATOM 713 C CA . VAL A 1 93 ? -1.073 -6.848 -2.259 1.00 98.38 93 VAL A CA 1
ATOM 714 C C . VAL A 1 93 ? -0.444 -6.150 -1.055 1.00 98.38 93 VAL A C 1
ATOM 716 O O . VAL A 1 93 ? -0.541 -6.666 0.058 1.00 98.38 93 VAL A O 1
ATOM 719 N N . GLY A 1 94 ? 0.114 -4.951 -1.242 1.00 98.00 94 GLY A N 1
ATOM 720 C CA . GLY A 1 94 ? 0.668 -4.159 -0.147 1.00 98.00 94 GLY A CA 1
ATOM 721 C C . GLY A 1 94 ? -0.371 -3.824 0.926 1.00 98.00 94 GLY A C 1
ATOM 722 O O . GLY A 1 94 ? -0.136 -4.073 2.112 1.00 98.00 94 GLY A O 1
ATOM 723 N N . THR A 1 95 ? -1.555 -3.344 0.530 1.00 97.94 95 THR A N 1
ATOM 724 C CA . THR A 1 95 ? -2.654 -3.039 1.463 1.00 97.94 95 THR A CA 1
ATOM 725 C C . THR A 1 95 ? -3.067 -4.269 2.271 1.00 97.94 95 THR A C 1
ATOM 727 O O . THR A 1 95 ? -3.185 -4.189 3.495 1.00 97.94 95 THR A O 1
ATOM 730 N N . VAL A 1 96 ? -3.271 -5.413 1.609 1.00 98.31 96 VAL A N 1
ATOM 731 C CA . VAL A 1 96 ? -3.686 -6.674 2.246 1.00 98.31 96 VAL A CA 1
ATOM 732 C C . VAL A 1 96 ? -2.629 -7.143 3.239 1.00 98.31 96 VAL A C 1
ATOM 734 O O . VAL A 1 96 ? -2.955 -7.409 4.395 1.00 98.31 96 VAL A O 1
ATOM 737 N N . VAL A 1 97 ? -1.361 -7.193 2.825 1.00 98.31 97 VAL A N 1
ATOM 738 C CA . VAL A 1 97 ? -0.252 -7.660 3.669 1.00 98.31 97 VAL A CA 1
ATOM 739 C C . VAL A 1 97 ? -0.064 -6.761 4.886 1.00 98.31 97 VAL A C 1
ATOM 741 O O . VAL A 1 97 ? 0.074 -7.261 6.002 1.00 98.31 97 VAL A O 1
ATOM 744 N N . SER A 1 98 ? -0.110 -5.441 4.709 1.00 97.88 98 SER A N 1
ATOM 745 C CA . SER A 1 98 ? 0.018 -4.495 5.822 1.00 97.88 98 SER A CA 1
ATOM 746 C C . SER A 1 98 ? -1.164 -4.576 6.786 1.00 97.88 98 SER A C 1
ATOM 748 O O . SER A 1 98 ? -0.968 -4.578 8.000 1.00 97.88 98 SER A O 1
ATOM 750 N N . THR A 1 99 ? -2.386 -4.738 6.270 1.00 97.12 99 THR A N 1
ATOM 751 C CA . THR A 1 99 ? -3.586 -4.913 7.105 1.00 97.12 99 THR A CA 1
ATOM 752 C C . THR A 1 99 ? -3.500 -6.206 7.916 1.00 97.12 99 THR A C 1
ATOM 754 O O . THR A 1 99 ? -3.718 -6.183 9.125 1.00 97.12 99 THR A O 1
ATOM 757 N N . LEU A 1 100 ? -3.101 -7.323 7.296 1.00 97.44 100 LEU A N 1
ATOM 758 C CA . LEU A 1 100 ? -2.852 -8.585 8.005 1.00 97.44 100 LEU A CA 1
ATOM 759 C C . LEU A 1 100 ? -1.746 -8.435 9.053 1.00 97.44 100 LEU A C 1
ATOM 761 O O . LEU A 1 100 ? -1.894 -8.905 10.176 1.00 97.44 100 LEU A O 1
ATOM 765 N N . THR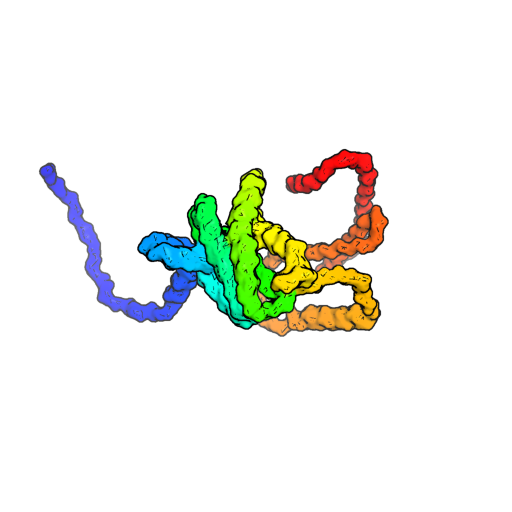 A 1 101 ? -0.666 -7.733 8.721 1.00 97.25 101 THR A N 1
ATOM 766 C CA . THR A 1 101 ? 0.444 -7.496 9.651 1.00 97.25 101 THR A CA 1
ATOM 767 C C . THR A 1 101 ? 0.005 -6.653 10.845 1.00 97.25 101 THR A C 1
ATOM 769 O O . THR A 1 101 ? 0.354 -6.973 11.977 1.00 97.25 101 THR A O 1
ATOM 772 N N . ALA A 1 102 ? -0.825 -5.630 10.638 1.00 96.81 102 ALA A N 1
ATOM 773 C CA . ALA A 1 102 ? -1.409 -4.853 11.728 1.00 96.81 102 ALA A CA 1
ATOM 774 C C . ALA A 1 102 ? -2.316 -5.712 12.627 1.00 96.81 102 ALA A C 1
ATOM 776 O O . ALA A 1 102 ? -2.292 -5.558 13.849 1.00 96.81 102 ALA A O 1
ATOM 777 N N . LEU A 1 103 ? -3.065 -6.661 12.047 1.00 95.75 103 LEU A N 1
ATOM 778 C CA . LEU A 1 103 ? -3.853 -7.624 12.822 1.00 95.75 103 LEU A CA 1
ATOM 779 C C . LEU A 1 103 ? -2.963 -8.555 13.659 1.00 95.75 103 LEU A C 1
ATOM 781 O O . LEU A 1 103 ? -3.304 -8.799 14.816 1.00 95.75 103 LEU A O 1
ATOM 785 N N . LEU A 1 104 ? -1.849 -9.040 13.094 1.00 96.62 104 LEU A N 1
ATOM 786 C CA . LEU A 1 104 ? -0.867 -9.905 13.766 1.00 96.62 104 LEU A CA 1
ATOM 787 C C . LEU A 1 104 ? -0.132 -9.175 14.897 1.00 96.62 104 LEU A C 1
ATOM 789 O O . LEU A 1 104 ? 0.042 -9.727 15.979 1.00 96.62 104 LEU A O 1
ATOM 793 N N . LEU A 1 105 ? 0.235 -7.912 14.677 1.00 95.25 105 LEU A N 1
ATOM 794 C CA . LEU A 1 105 ? 0.861 -7.042 15.677 1.00 95.25 105 LEU A CA 1
ATOM 795 C C . LEU A 1 105 ? -0.134 -6.491 16.709 1.00 95.25 105 LEU A C 1
ATOM 797 O O . LEU A 1 105 ? 0.224 -5.602 17.479 1.00 95.25 105 LEU A O 1
ATOM 801 N N . SER A 1 106 ? -1.377 -6.988 16.714 1.00 95.31 106 SER A N 1
ATOM 802 C CA . SER A 1 106 ? -2.441 -6.580 17.639 1.00 95.31 106 SER A CA 1
ATOM 803 C C . SER A 1 106 ? -2.613 -5.059 17.729 1.00 95.31 106 SER A C 1
ATOM 805 O O . SER A 1 106 ? -2.847 -4.515 18.806 1.00 95.31 106 SER A O 1
ATOM 807 N N . GLN A 1 107 ? -2.484 -4.369 16.589 1.00 94.62 107 GLN A N 1
ATOM 808 C CA . GLN A 1 107 ? -2.754 -2.935 16.503 1.00 94.62 107 GLN A CA 1
ATOM 809 C C . GLN A 1 107 ? -4.238 -2.658 16.765 1.00 94.62 107 GLN A C 1
ATOM 811 O O . GLN A 1 107 ? -5.086 -3.550 16.622 1.00 94.62 107 GLN A O 1
ATOM 816 N N . ASP A 1 108 ? -4.543 -1.417 17.147 1.00 93.88 108 ASP A N 1
ATOM 817 C CA . ASP A 1 108 ? -5.901 -1.026 17.502 1.00 93.88 108 ASP A CA 1
ATOM 818 C C . ASP A 1 108 ? -6.895 -1.349 16.375 1.00 93.88 108 ASP A C 1
ATOM 820 O O . ASP A 1 108 ? -6.715 -1.017 15.203 1.00 93.88 108 ASP A O 1
ATOM 824 N N . ARG A 1 109 ? -7.984 -2.032 16.732 1.00 92.00 109 ARG A N 1
ATOM 825 C CA . ARG A 1 109 ? -8.985 -2.460 15.754 1.00 92.00 109 ARG A CA 1
ATOM 826 C C . ARG A 1 109 ? -9.707 -1.268 15.137 1.00 92.00 109 ARG A C 1
ATOM 828 O O . ARG A 1 109 ? -10.136 -1.376 13.990 1.00 92.00 109 ARG A O 1
ATOM 835 N N . SER A 1 110 ? -9.823 -0.145 15.851 1.00 92.00 110 SER A N 1
ATOM 836 C CA . SER A 1 110 ? -10.484 1.048 15.318 1.00 92.00 110 SER A CA 1
ATOM 837 C C . SER A 1 110 ? -9.654 1.719 14.216 1.00 92.00 110 SER A C 1
ATOM 839 O O . SER A 1 110 ? -10.201 2.051 13.161 1.00 92.00 110 SER A O 1
ATOM 841 N N . THR A 1 111 ? -8.328 1.811 14.383 1.00 92.56 111 THR A N 1
ATOM 842 C CA . THR A 1 111 ? -7.421 2.356 13.357 1.00 92.56 111 THR A CA 1
ATOM 843 C C . THR A 1 111 ? -7.307 1.435 12.144 1.00 92.56 111 THR A C 1
ATOM 845 O O . THR A 1 111 ? -7.258 1.917 11.009 1.00 92.56 111 THR A O 1
ATOM 848 N N . ILE A 1 112 ? -7.319 0.111 12.351 1.00 94.25 112 ILE A N 1
ATOM 849 C CA . ILE A 1 112 ? -7.364 -0.876 11.261 1.00 94.25 112 ILE A CA 1
ATOM 850 C C . ILE A 1 112 ? -8.673 -0.743 10.479 1.00 94.25 112 ILE A C 1
ATOM 852 O O . ILE A 1 112 ? -8.635 -0.647 9.254 1.00 94.25 112 ILE A O 1
ATOM 856 N N . ALA A 1 113 ? -9.814 -0.672 11.170 1.00 92.56 113 ALA A N 1
ATOM 857 C CA . ALA A 1 113 ? -11.119 -0.540 10.526 1.00 92.56 113 ALA A CA 1
ATOM 858 C C . ALA A 1 113 ? -11.278 0.782 9.761 1.00 92.56 113 ALA A C 1
ATOM 860 O O . ALA A 1 113 ? -11.959 0.830 8.741 1.00 92.56 113 ALA A O 1
ATOM 861 N N . ALA A 1 114 ? -10.609 1.846 10.209 1.00 92.12 114 ALA A N 1
ATOM 862 C CA . ALA A 1 114 ? -10.542 3.118 9.494 1.00 92.12 114 ALA A CA 1
ATOM 863 C C . ALA A 1 114 ? -9.596 3.100 8.275 1.00 92.12 114 ALA A C 1
ATOM 865 O O . ALA A 1 114 ? -9.545 4.088 7.543 1.00 92.12 114 ALA A O 1
ATOM 866 N N . GLY A 1 115 ? -8.840 2.017 8.050 1.00 93.06 115 GLY A N 1
ATOM 867 C CA . GLY A 1 115 ? -7.888 1.881 6.943 1.00 93.06 115 GLY A CA 1
ATOM 868 C C . GLY A 1 115 ? -6.515 2.528 7.182 1.00 93.06 115 GLY A C 1
ATOM 869 O O . GLY A 1 115 ? -5.680 2.550 6.276 1.00 93.06 115 GLY A O 1
ATOM 870 N N . LEU A 1 116 ? -6.229 3.028 8.390 1.00 93.94 116 LEU A N 1
ATOM 871 C CA . LEU A 1 116 ? -5.000 3.788 8.682 1.00 93.94 116 LEU A CA 1
ATOM 872 C C . LEU A 1 116 ? -3.720 2.942 8.587 1.00 93.94 116 LEU A C 1
ATOM 874 O O . LEU A 1 116 ? -2.640 3.466 8.334 1.00 93.94 116 LEU A O 1
ATOM 878 N N . HIS A 1 117 ? -3.829 1.621 8.726 1.00 95.38 117 HIS A N 1
ATOM 879 C CA . HIS A 1 117 ? -2.695 0.709 8.548 1.00 95.38 117 HIS A CA 1
ATOM 880 C C . HIS A 1 117 ? -2.536 0.191 7.105 1.00 95.38 117 HIS A C 1
ATOM 882 O O . HIS A 1 117 ? -1.587 -0.540 6.828 1.00 95.38 117 HIS A O 1
ATOM 888 N N . GLY A 1 118 ? -3.427 0.554 6.174 1.00 94.56 118 GLY A N 1
ATOM 889 C CA . GLY A 1 118 ? -3.410 0.060 4.790 1.00 94.56 118 GLY A CA 1
ATOM 890 C C . GLY A 1 118 ? -2.822 1.036 3.764 1.00 94.56 118 GLY A C 1
ATOM 891 O O . GLY A 1 118 ? -2.134 0.612 2.831 1.00 94.56 118 GLY A O 1
ATOM 892 N N . TYR A 1 119 ? -3.051 2.345 3.919 1.00 96.75 119 TYR A N 1
ATOM 893 C CA . TYR A 1 119 ? -2.727 3.324 2.868 1.00 96.75 119 TYR A CA 1
ATOM 894 C C . TYR A 1 119 ? -1.226 3.459 2.590 1.00 96.75 119 TYR A C 1
ATOM 896 O O . TYR A 1 119 ? -0.817 3.512 1.431 1.00 96.75 119 TYR A O 1
ATOM 904 N N . ASN A 1 120 ? -0.388 3.440 3.633 1.00 97.19 120 ASN A N 1
ATOM 905 C CA . ASN A 1 120 ? 1.065 3.533 3.469 1.00 97.19 120 ASN A CA 1
ATOM 906 C C . ASN A 1 120 ? 1.605 2.382 2.610 1.00 97.19 120 ASN A C 1
ATOM 908 O O . ASN A 1 120 ? 2.389 2.606 1.693 1.00 97.19 120 ASN A O 1
ATOM 912 N N . ALA A 1 121 ? 1.137 1.158 2.852 1.00 97.88 121 ALA A N 1
ATOM 913 C CA . ALA A 1 121 ? 1.564 -0.001 2.079 1.00 97.88 121 ALA A CA 1
ATOM 914 C C . ALA A 1 121 ? 0.970 -0.040 0.662 1.00 97.88 121 ALA A C 1
ATOM 916 O O . ALA A 1 121 ? 1.601 -0.560 -0.255 1.00 97.88 121 ALA A O 1
ATOM 917 N N . THR A 1 122 ? -0.203 0.568 0.460 1.00 97.94 122 THR A N 1
ATOM 918 C CA . THR A 1 122 ? -0.778 0.778 -0.880 1.00 97.94 122 THR A CA 1
ATOM 919 C C . THR A 1 122 ? 0.181 1.603 -1.742 1.00 97.94 122 THR A C 1
ATOM 921 O O . THR A 1 122 ? 0.517 1.209 -2.858 1.00 97.94 122 THR A O 1
ATOM 924 N N . LEU A 1 123 ? 0.688 2.715 -1.194 1.00 97.56 123 LEU A N 1
ATOM 925 C CA . LEU A 1 123 ? 1.691 3.552 -1.854 1.00 97.56 123 LEU A CA 1
ATOM 926 C C . LEU A 1 123 ? 3.012 2.803 -2.066 1.00 97.56 123 LEU A C 1
ATOM 928 O O . LEU A 1 123 ? 3.568 2.869 -3.159 1.00 97.56 123 LEU A O 1
ATOM 932 N N . VAL A 1 124 ? 3.490 2.049 -1.066 1.00 97.88 124 VAL A N 1
ATOM 933 C CA . VAL A 1 124 ? 4.701 1.217 -1.201 1.00 97.88 124 VAL A CA 1
ATOM 934 C C . VAL A 1 124 ? 4.571 0.278 -2.400 1.00 97.88 124 VAL A C 1
ATOM 936 O O . VAL A 1 124 ? 5.427 0.304 -3.279 1.00 97.88 124 VAL A O 1
ATOM 939 N N . GLY A 1 125 ? 3.492 -0.506 -2.479 1.00 97.50 125 GLY A N 1
ATOM 940 C CA . GLY A 1 125 ? 3.287 -1.463 -3.567 1.00 97.50 125 GLY A CA 1
ATOM 941 C C . GLY A 1 125 ? 3.249 -0.797 -4.944 1.00 97.50 125 GLY A C 1
ATOM 942 O O . GLY A 1 125 ? 3.936 -1.240 -5.866 1.00 97.50 125 GLY A O 1
ATOM 943 N N . ILE A 1 126 ? 2.509 0.308 -5.076 1.00 97.56 126 ILE A N 1
ATOM 944 C CA . ILE A 1 126 ? 2.418 1.056 -6.339 1.00 97.56 126 ILE A CA 1
ATOM 945 C C . ILE A 1 126 ? 3.794 1.596 -6.741 1.00 97.56 126 ILE A C 1
ATOM 947 O O . ILE A 1 126 ? 4.246 1.347 -7.859 1.00 97.56 126 ILE A O 1
ATOM 951 N N . LEU A 1 127 ? 4.486 2.313 -5.851 1.00 97.00 127 LEU A N 1
ATOM 952 C CA . LEU A 1 127 ? 5.748 2.962 -6.205 1.00 97.00 127 LEU A CA 1
ATOM 953 C C . LEU A 1 127 ? 6.902 1.974 -6.383 1.00 97.00 127 LEU A C 1
ATOM 955 O O . LEU A 1 127 ? 7.748 2.205 -7.244 1.00 97.00 127 LEU A O 1
ATOM 959 N N . MET A 1 128 ? 6.922 0.846 -5.672 1.00 96.56 128 MET A N 1
ATOM 960 C CA . MET A 1 128 ? 7.892 -0.222 -5.943 1.00 96.56 128 MET A CA 1
ATOM 961 C C . MET A 1 128 ? 7.745 -0.772 -7.365 1.00 96.56 128 MET A C 1
ATOM 963 O O . MET A 1 128 ? 8.749 -1.018 -8.031 1.00 96.56 128 MET A O 1
ATOM 967 N N . ALA A 1 129 ? 6.512 -0.911 -7.858 1.00 96.06 129 ALA A N 1
ATOM 968 C CA . ALA A 1 129 ? 6.258 -1.306 -9.240 1.00 96.06 129 ALA A CA 1
ATOM 969 C C . ALA A 1 129 ? 6.603 -0.196 -10.248 1.00 96.06 129 ALA A C 1
ATOM 971 O O . ALA A 1 129 ? 7.163 -0.493 -11.301 1.00 96.06 129 ALA A O 1
ATOM 972 N N . VAL A 1 130 ? 6.358 1.079 -9.923 1.00 95.81 130 VAL A N 1
ATOM 973 C CA . VAL A 1 130 ? 6.738 2.224 -10.779 1.00 95.81 130 VAL A CA 1
ATOM 974 C C . VAL A 1 130 ? 8.255 2.364 -10.919 1.00 95.81 130 VAL A C 1
ATOM 976 O O . VAL A 1 130 ? 8.744 2.636 -12.021 1.00 95.81 130 VAL A O 1
ATOM 979 N N . PHE A 1 131 ? 8.999 2.197 -9.825 1.00 95.00 131 PHE A N 1
ATOM 980 C CA . PHE A 1 131 ? 10.454 2.357 -9.791 1.00 95.00 131 PHE A CA 1
ATOM 981 C C . PHE A 1 131 ? 11.226 1.088 -10.155 1.00 95.00 131 PHE A C 1
ATOM 983 O O . PHE A 1 131 ? 12.451 1.138 -10.199 1.00 95.00 131 PHE A O 1
ATOM 990 N N . SER A 1 132 ? 10.562 -0.032 -10.443 1.00 94.38 132 SER A N 1
ATOM 991 C CA . SER A 1 132 ? 11.242 -1.231 -10.936 1.00 94.38 132 SER A CA 1
ATOM 992 C C . SER A 1 132 ? 11.678 -1.058 -12.394 1.00 94.38 132 SER A C 1
ATOM 994 O O . SER A 1 132 ? 10.895 -0.620 -13.239 1.00 94.38 132 SER A O 1
ATOM 996 N N . ASP A 1 133 ? 12.920 -1.434 -12.701 1.00 93.00 133 ASP A N 1
ATOM 997 C CA . ASP A 1 133 ? 13.466 -1.400 -14.066 1.00 93.00 133 ASP A CA 1
ATOM 998 C C . ASP A 1 133 ? 13.100 -2.655 -14.884 1.00 93.00 133 ASP A C 1
ATOM 1000 O O . ASP A 1 133 ? 13.175 -2.671 -16.108 1.00 93.00 133 ASP A O 1
ATOM 1004 N N . LYS A 1 134 ? 12.613 -3.716 -14.223 1.00 90.19 134 LYS A N 1
ATOM 1005 C CA . LYS A 1 134 ? 12.202 -4.980 -14.868 1.00 90.19 134 LYS A CA 1
ATOM 1006 C C . LYS A 1 134 ? 10.888 -4.876 -15.660 1.00 90.19 134 LYS A C 1
ATOM 1008 O O . LYS A 1 134 ? 10.533 -5.821 -16.360 1.00 90.19 134 LYS A O 1
ATOM 1013 N N . GLY A 1 135 ? 10.171 -3.755 -15.556 1.00 89.62 135 GLY A N 1
ATOM 1014 C CA . GLY A 1 135 ? 8.902 -3.522 -16.248 1.00 89.62 135 GLY A CA 1
ATOM 1015 C C . GLY A 1 135 ? 7.684 -4.177 -15.579 1.00 89.62 135 GLY A C 1
ATOM 1016 O O . GLY A 1 135 ? 7.677 -4.473 -14.384 1.00 89.62 135 GLY A O 1
ATOM 1017 N N . ASN A 1 136 ? 6.613 -4.360 -16.358 1.00 92.75 136 ASN A N 1
ATOM 1018 C CA . ASN A 1 136 ? 5.337 -4.893 -15.869 1.00 92.75 136 ASN A CA 1
ATOM 1019 C C . ASN A 1 136 ? 5.367 -6.422 -15.708 1.00 92.75 136 ASN A C 1
ATOM 1021 O O . ASN A 1 136 ? 6.041 -7.116 -16.464 1.00 92.75 136 ASN A O 1
ATOM 1025 N N . TYR A 1 137 ? 4.572 -6.946 -14.770 1.00 94.62 137 TYR A N 1
ATOM 1026 C CA . TYR A 1 137 ? 4.388 -8.388 -14.519 1.00 94.62 137 TYR A CA 1
ATOM 1027 C C . TYR A 1 137 ? 5.657 -9.159 -14.121 1.00 94.62 137 TYR A C 1
ATOM 1029 O O . TYR A 1 137 ? 5.742 -10.378 -14.283 1.00 94.62 137 TYR A O 1
ATOM 1037 N N . PHE A 1 138 ? 6.639 -8.474 -13.532 1.00 94.62 138 PHE A N 1
ATOM 1038 C CA . PHE A 1 138 ? 7.761 -9.126 -12.865 1.00 94.62 138 PHE A CA 1
ATOM 1039 C C . PHE A 1 138 ? 7.301 -9.727 -11.525 1.00 94.62 138 PHE A C 1
ATOM 1041 O O . PHE A 1 138 ? 7.404 -9.096 -10.476 1.00 94.62 138 PHE A O 1
ATOM 1048 N N . TRP A 1 139 ? 6.772 -10.954 -11.554 1.00 96.06 139 TRP A N 1
ATOM 1049 C CA . TRP A 1 139 ? 6.154 -11.629 -10.399 1.00 96.06 139 TRP A CA 1
ATOM 1050 C C . TRP A 1 139 ? 7.040 -11.727 -9.154 1.00 96.06 139 TRP A C 1
ATOM 1052 O O . TRP A 1 139 ? 6.533 -11.663 -8.036 1.00 96.06 139 TRP A O 1
ATOM 1062 N N . TRP A 1 140 ? 8.360 -11.812 -9.330 1.00 95.88 140 TRP A N 1
ATOM 1063 C CA . TRP A 1 140 ? 9.307 -11.807 -8.215 1.00 95.88 140 TRP A CA 1
ATOM 1064 C C . TRP A 1 140 ? 9.230 -10.530 -7.373 1.00 95.88 140 TRP A C 1
ATOM 1066 O O . TRP A 1 140 ? 9.547 -10.586 -6.189 1.00 95.88 140 TRP A O 1
ATOM 1076 N N . LEU A 1 141 ? 8.771 -9.405 -7.935 1.00 95.81 141 LEU A N 1
ATOM 1077 C CA . LEU A 1 141 ? 8.583 -8.144 -7.210 1.00 95.81 141 LEU A CA 1
ATOM 1078 C C . LEU A 1 141 ? 7.575 -8.260 -6.059 1.00 95.81 141 LEU A C 1
ATOM 1080 O O . LEU A 1 141 ? 7.662 -7.503 -5.095 1.00 95.81 141 LEU A O 1
ATOM 1084 N N . LEU A 1 142 ? 6.654 -9.226 -6.110 1.00 97.06 142 LEU A N 1
ATOM 1085 C CA . LEU A 1 142 ? 5.692 -9.430 -5.029 1.00 97.06 142 LEU A CA 1
ATOM 1086 C C . LEU A 1 142 ? 6.379 -9.811 -3.710 1.00 97.06 142 LEU A C 1
ATOM 1088 O O . LEU A 1 142 ? 5.897 -9.421 -2.653 1.00 97.06 142 LEU A O 1
ATOM 1092 N N . PHE A 1 143 ? 7.526 -10.500 -3.748 1.00 97.06 143 PHE A N 1
ATOM 1093 C CA . PHE A 1 143 ? 8.273 -10.852 -2.536 1.00 97.06 143 PHE A CA 1
ATOM 1094 C C . PHE A 1 143 ? 8.756 -9.621 -1.754 1.00 97.06 143 PHE A C 1
ATOM 1096 O O . PHE A 1 143 ? 8.382 -9.493 -0.583 1.00 97.06 143 PHE A O 1
ATOM 1103 N N . PRO A 1 144 ? 9.537 -8.689 -2.343 1.00 96.88 144 PRO A N 1
ATOM 1104 C CA . PRO A 1 144 ? 9.915 -7.478 -1.635 1.00 96.88 144 PRO A CA 1
ATOM 1105 C C . PRO A 1 144 ? 8.705 -6.583 -1.346 1.00 96.88 144 PRO A C 1
ATOM 1107 O O . PRO A 1 144 ? 8.683 -5.976 -0.281 1.00 96.88 144 PRO A O 1
ATOM 1110 N N . VAL A 1 145 ? 7.675 -6.523 -2.203 1.00 97.81 145 VAL A N 1
ATOM 1111 C CA . VAL A 1 145 ? 6.450 -5.753 -1.892 1.00 97.81 145 VAL A CA 1
ATOM 1112 C C . VAL A 1 145 ? 5.797 -6.258 -0.609 1.00 97.81 145 VAL A C 1
ATOM 1114 O O . VAL A 1 145 ? 5.495 -5.449 0.268 1.00 97.81 145 VAL A O 1
ATOM 1117 N N . CYS A 1 146 ? 5.638 -7.573 -0.446 1.00 98.06 146 CYS A N 1
ATOM 1118 C CA . CYS A 1 146 ? 5.141 -8.159 0.795 1.00 98.06 146 CYS A CA 1
ATOM 1119 C C . CYS A 1 146 ? 6.052 -7.806 1.979 1.00 98.06 146 CYS A C 1
ATOM 1121 O O . CYS A 1 146 ? 5.571 -7.272 2.976 1.00 98.06 146 CYS A O 1
ATOM 1123 N N . ALA A 1 147 ? 7.363 -8.037 1.859 1.00 97.19 147 ALA A N 1
ATOM 1124 C CA . ALA A 1 147 ? 8.317 -7.809 2.946 1.00 97.19 147 ALA A CA 1
ATOM 1125 C C . ALA A 1 147 ? 8.341 -6.347 3.422 1.00 97.19 147 ALA A C 1
ATOM 1127 O O . ALA A 1 147 ? 8.259 -6.081 4.620 1.00 97.19 147 ALA A O 1
ATOM 1128 N N . ILE A 1 148 ? 8.395 -5.388 2.495 1.00 97.69 148 ILE A N 1
ATOM 1129 C CA . ILE A 1 148 ? 8.401 -3.960 2.828 1.00 97.69 148 ILE A CA 1
ATOM 1130 C C . ILE A 1 148 ? 7.036 -3.529 3.375 1.00 97.69 148 ILE A C 1
ATOM 1132 O O . ILE A 1 148 ? 6.984 -2.788 4.355 1.00 97.69 148 ILE A O 1
ATOM 1136 N N . SER A 1 149 ? 5.928 -4.047 2.840 1.00 97.75 149 SER A N 1
ATOM 1137 C CA . SER A 1 149 ? 4.583 -3.739 3.353 1.00 97.75 149 SER A CA 1
ATOM 1138 C C . SER A 1 149 ? 4.378 -4.199 4.799 1.00 97.75 149 SER A C 1
ATOM 1140 O O . SER A 1 149 ? 3.690 -3.520 5.558 1.00 97.75 149 SER A O 1
ATOM 1142 N N . MET A 1 150 ? 5.018 -5.295 5.226 1.00 97.19 150 MET A N 1
ATOM 1143 C CA . MET A 1 150 ? 5.008 -5.728 6.633 1.00 97.19 150 MET A CA 1
ATOM 1144 C C . MET A 1 150 ? 5.696 -4.722 7.571 1.00 97.19 150 MET A C 1
ATOM 1146 O O . MET A 1 150 ? 5.368 -4.659 8.754 1.00 97.19 150 MET A O 1
ATOM 1150 N N . THR A 1 151 ? 6.628 -3.905 7.072 1.00 96.12 151 THR A N 1
ATOM 1151 C CA . THR A 1 151 ? 7.293 -2.873 7.888 1.00 96.12 151 THR A CA 1
ATOM 1152 C C . THR A 1 151 ? 6.417 -1.637 8.107 1.00 96.12 151 THR A C 1
ATOM 1154 O O . THR A 1 151 ? 6.615 -0.911 9.081 1.00 96.12 151 THR A O 1
ATOM 1157 N N . CYS A 1 152 ? 5.409 -1.394 7.257 1.00 96.06 152 CYS A N 1
ATOM 1158 C CA . CYS A 1 152 ? 4.587 -0.184 7.329 1.00 96.06 152 CYS A CA 1
ATOM 1159 C C . CYS A 1 152 ? 3.838 -0.030 8.666 1.00 96.06 152 CYS A C 1
ATOM 1161 O O . CYS A 1 152 ? 3.901 1.066 9.230 1.00 96.06 152 CYS A O 1
ATOM 1163 N N . PRO A 1 153 ? 3.176 -1.061 9.237 1.00 95.88 153 PRO A N 1
ATOM 1164 C CA . PRO A 1 153 ? 2.564 -0.950 10.561 1.00 95.88 153 PRO A CA 1
ATOM 1165 C C . PRO A 1 153 ? 3.588 -0.713 11.675 1.00 95.88 153 PRO A C 1
ATOM 1167 O O . PRO A 1 153 ? 3.288 0.021 12.612 1.00 95.88 153 PRO A O 1
ATOM 1170 N N . VAL A 1 154 ? 4.801 -1.264 11.552 1.00 95.94 154 VAL A N 1
ATOM 1171 C CA . VAL A 1 154 ? 5.890 -1.061 12.524 1.00 95.94 154 VAL A CA 1
ATOM 1172 C C . VAL A 1 154 ? 6.336 0.400 12.527 1.00 95.94 154 VAL A C 1
ATOM 1174 O O . VAL A 1 154 ? 6.348 1.036 13.580 1.00 95.94 154 VAL A O 1
ATOM 1177 N N . PHE A 1 155 ? 6.621 0.967 11.351 1.00 95.12 155 PHE A N 1
ATOM 1178 C CA . PHE A 1 155 ? 6.951 2.389 11.229 1.00 95.12 155 PHE A CA 1
ATOM 1179 C C . PHE A 1 155 ? 5.796 3.284 11.671 1.00 95.12 155 PHE A C 1
ATOM 1181 O O . PHE A 1 155 ? 6.024 4.269 12.367 1.00 95.12 155 PHE A O 1
ATOM 1188 N N . SER A 1 156 ? 4.559 2.925 11.321 1.00 94.50 156 SER A N 1
ATOM 1189 C CA . SER A 1 156 ? 3.370 3.676 11.736 1.00 94.50 156 SER A CA 1
ATOM 1190 C C . SER A 1 156 ? 3.234 3.698 13.256 1.00 94.50 156 SER A C 1
ATOM 1192 O O . SER A 1 156 ? 3.035 4.765 13.822 1.00 94.50 156 SER A O 1
ATOM 1194 N N . SER A 1 157 ? 3.410 2.558 13.930 1.00 93.94 157 SER A N 1
ATOM 1195 C CA . SER A 1 157 ? 3.367 2.478 15.393 1.00 93.94 157 SER A CA 1
ATOM 1196 C C . SER A 1 157 ? 4.487 3.296 16.037 1.00 93.94 157 SER A C 1
ATOM 1198 O O . SER A 1 157 ? 4.223 4.051 16.969 1.00 93.94 157 SER A O 1
ATOM 1200 N N . ALA A 1 158 ? 5.722 3.182 15.539 1.00 94.62 158 ALA A N 1
ATOM 1201 C CA . ALA A 1 158 ? 6.871 3.904 16.085 1.00 94.62 158 ALA A CA 1
ATOM 1202 C C . ALA A 1 158 ? 6.725 5.427 15.934 1.00 94.62 158 ALA A C 1
ATOM 1204 O O . ALA A 1 158 ? 6.944 6.174 16.889 1.00 94.62 158 ALA A O 1
ATOM 1205 N N . LEU A 1 159 ? 6.306 5.889 14.752 1.00 93.06 159 LEU A N 1
ATOM 1206 C CA . LEU A 1 159 ? 6.057 7.306 14.490 1.00 93.06 159 LEU A CA 1
ATOM 1207 C C . LEU A 1 159 ? 4.867 7.820 15.298 1.00 93.06 159 LEU A C 1
ATOM 1209 O O . LEU A 1 159 ? 4.945 8.914 15.849 1.00 93.06 159 LEU A O 1
ATOM 1213 N N . ASN A 1 160 ? 3.807 7.020 15.444 1.00 92.38 160 ASN A N 1
ATOM 1214 C CA . ASN A 1 160 ? 2.652 7.397 16.252 1.00 92.38 160 ASN A CA 1
ATOM 1215 C C . ASN A 1 160 ? 3.045 7.608 17.721 1.00 92.38 160 ASN A C 1
ATOM 1217 O O . ASN A 1 160 ? 2.625 8.589 18.314 1.00 92.38 160 ASN A O 1
ATOM 1221 N N . SER A 1 161 ? 3.916 6.769 18.295 1.00 92.31 161 SER A N 1
ATOM 1222 C CA . SER A 1 161 ? 4.421 6.965 19.667 1.00 92.31 161 SER A CA 1
ATOM 1223 C C . SER A 1 161 ? 5.264 8.232 19.851 1.00 92.31 161 SER A C 1
ATOM 1225 O O . SER A 1 161 ? 5.354 8.756 20.962 1.00 92.31 161 SER A O 1
ATOM 1227 N N . MET A 1 162 ? 5.915 8.720 18.792 1.00 92.31 162 MET A N 1
ATOM 1228 C CA . MET A 1 162 ? 6.653 9.984 18.832 1.00 92.31 162 MET A CA 1
ATOM 1229 C C . MET A 1 162 ? 5.712 11.174 18.656 1.00 92.31 162 MET A C 1
ATOM 1231 O O . MET A 1 162 ? 5.751 12.107 19.454 1.00 92.31 162 MET A O 1
ATOM 1235 N N . PHE A 1 163 ? 4.842 11.129 17.649 1.00 91.62 163 PHE A N 1
ATOM 1236 C CA . PHE A 1 163 ? 3.968 12.242 17.280 1.00 91.62 163 PHE A CA 1
ATOM 1237 C C . PHE A 1 163 ? 2.733 12.398 18.156 1.00 91.62 163 PHE A C 1
ATOM 1239 O O . PHE A 1 163 ? 2.215 13.509 18.249 1.00 91.62 163 PHE A O 1
ATOM 1246 N N . SER A 1 164 ? 2.321 11.357 18.883 1.00 89.75 164 SER A N 1
ATOM 1247 C CA . SER A 1 164 ? 1.230 11.454 19.858 1.00 89.75 164 SER A CA 1
ATOM 1248 C C . SER A 1 164 ? 1.517 12.463 20.971 1.00 89.75 164 SER A C 1
ATOM 1250 O O . SER A 1 164 ? 0.592 12.917 21.627 1.00 89.75 164 SER A O 1
ATOM 1252 N N . LYS A 1 165 ? 2.783 12.840 21.200 1.00 92.00 165 LYS A N 1
ATOM 1253 C CA . LYS A 1 165 ? 3.149 13.903 22.154 1.00 92.00 165 LYS A CA 1
ATOM 1254 C C . LYS A 1 165 ? 2.781 15.308 21.672 1.00 92.00 165 LYS A C 1
ATOM 1256 O O . LYS A 1 165 ? 2.716 16.221 22.486 1.00 92.00 165 LYS A O 1
ATOM 1261 N N . TRP A 1 166 ? 2.590 15.469 20.366 1.00 93.38 166 TRP A N 1
ATOM 1262 C CA . TRP A 1 166 ? 2.262 16.732 19.705 1.00 93.38 166 TRP A CA 1
ATOM 1263 C C . TRP A 1 166 ? 0.894 16.687 19.009 1.00 93.38 166 TRP A C 1
ATOM 1265 O O . TRP A 1 166 ? 0.588 17.593 18.241 1.00 93.38 166 TRP A O 1
ATOM 1275 N N . ASP A 1 167 ? 0.101 15.631 19.234 1.00 90.75 167 ASP A N 1
ATOM 1276 C CA . ASP A 1 167 ? -1.180 15.378 18.558 1.00 90.75 167 ASP A CA 1
ATOM 1277 C C . ASP A 1 167 ? -1.096 15.445 17.018 1.00 90.75 167 ASP A C 1
ATOM 1279 O O . ASP A 1 167 ? -2.046 15.821 16.328 1.00 90.75 167 ASP A O 1
ATOM 1283 N N . LEU A 1 168 ? 0.058 15.061 16.457 1.00 88.88 168 LEU A N 1
ATOM 1284 C CA . LEU A 1 168 ? 0.290 15.077 15.01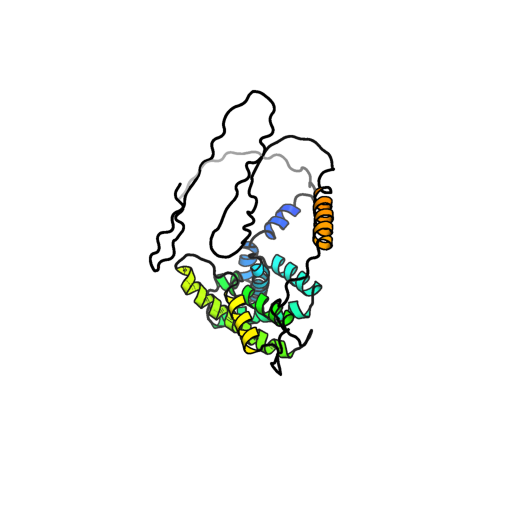4 1.00 88.88 168 LEU A CA 1
ATOM 1285 C C . LEU A 1 168 ? 0.023 13.699 14.385 1.00 88.88 168 LEU A C 1
ATOM 1287 O O . LEU A 1 168 ? 0.468 12.676 14.913 1.00 88.88 168 LEU A O 1
ATOM 1291 N N . PRO A 1 169 ? -0.646 13.640 13.220 1.00 88.88 169 PRO A N 1
ATOM 1292 C CA . PRO A 1 169 ? -0.800 12.396 12.479 1.00 88.88 169 PRO A CA 1
ATOM 1293 C C . PRO A 1 169 ? 0.508 11.999 11.774 1.00 88.88 169 PRO A C 1
ATOM 1295 O O . PRO A 1 169 ? 1.312 12.836 11.370 1.00 88.88 169 PRO A O 1
ATOM 1298 N N . VAL A 1 170 ? 0.699 10.695 11.553 1.00 89.31 170 VAL A N 1
ATOM 1299 C CA . VAL A 1 170 ? 1.910 10.136 10.915 1.00 89.31 170 VAL A CA 1
ATOM 1300 C C . VAL A 1 170 ? 2.020 10.400 9.406 1.00 89.31 170 VAL A C 1
ATOM 1302 O O . VAL A 1 170 ? 3.097 10.221 8.833 1.00 89.31 170 VAL A O 1
ATOM 1305 N N . PHE A 1 171 ? 0.927 10.820 8.755 1.00 92.31 171 PHE A N 1
ATOM 1306 C CA . PHE A 1 171 ? 0.846 11.049 7.306 1.00 92.31 171 PHE A CA 1
ATOM 1307 C C . PHE A 1 171 ? 1.485 9.904 6.494 1.00 92.31 171 PHE A C 1
ATOM 1309 O O . PHE A 1 171 ? 1.333 8.732 6.828 1.00 92.31 171 PHE A O 1
ATOM 1316 N N . THR A 1 172 ? 2.192 10.207 5.409 1.00 93.88 172 THR A N 1
ATOM 1317 C CA . THR A 1 172 ? 2.832 9.223 4.526 1.00 93.88 172 THR A CA 1
ATOM 1318 C C . THR A 1 172 ? 4.303 8.973 4.878 1.00 93.88 172 THR A C 1
ATOM 1320 O O . THR A 1 172 ? 5.060 8.437 4.065 1.00 93.88 172 THR A O 1
ATOM 1323 N N . LEU A 1 173 ? 4.746 9.346 6.084 1.00 94.56 173 LEU A N 1
ATOM 1324 C CA . LEU A 1 173 ? 6.121 9.109 6.536 1.00 94.56 173 LEU A CA 1
ATOM 1325 C C . LEU A 1 173 ? 6.495 7.616 6.593 1.00 94.56 173 LEU A C 1
ATOM 1327 O O . LEU A 1 173 ? 7.577 7.287 6.101 1.00 94.56 173 LEU A O 1
ATOM 1331 N N . PRO A 1 174 ? 5.629 6.694 7.076 1.00 94.12 174 PRO A N 1
ATOM 1332 C CA . PRO A 1 174 ? 5.929 5.262 7.037 1.00 94.12 174 PRO A CA 1
ATOM 1333 C C . PRO A 1 174 ? 6.210 4.760 5.616 1.00 94.12 174 PRO A C 1
ATOM 1335 O O . PRO A 1 174 ? 7.157 4.006 5.399 1.00 94.12 174 PRO A O 1
ATOM 1338 N N . PHE A 1 175 ? 5.414 5.210 4.641 1.00 96.88 175 PHE A N 1
ATOM 1339 C CA . PHE A 1 175 ? 5.619 4.911 3.225 1.00 96.88 175 PHE A CA 1
ATOM 1340 C C . PHE A 1 175 ? 6.966 5.445 2.716 1.00 96.88 175 PHE A C 1
ATOM 1342 O O . PHE A 1 175 ? 7.739 4.685 2.135 1.00 96.88 175 PHE A O 1
ATOM 1349 N N . ASN A 1 176 ? 7.267 6.726 2.951 1.00 96.62 176 ASN A N 1
ATOM 1350 C CA . ASN A 1 176 ? 8.490 7.355 2.446 1.00 96.62 176 ASN A CA 1
ATOM 1351 C C . ASN A 1 176 ? 9.752 6.712 3.035 1.00 96.62 176 ASN A C 1
ATOM 1353 O O . ASN A 1 176 ? 10.713 6.475 2.303 1.00 96.62 176 ASN A O 1
ATOM 1357 N N . MET A 1 177 ? 9.744 6.383 4.331 1.00 96.06 177 MET A N 1
ATOM 1358 C CA . MET A 1 177 ? 10.850 5.671 4.977 1.00 96.06 177 MET A CA 1
ATOM 1359 C C . MET A 1 177 ? 11.045 4.274 4.382 1.00 96.06 177 MET A C 1
ATOM 1361 O O . MET A 1 177 ? 12.160 3.922 3.998 1.00 96.06 177 MET A O 1
ATOM 1365 N N . ALA A 1 178 ? 9.963 3.500 4.256 1.00 95.56 178 ALA A N 1
ATOM 1366 C CA . ALA A 1 178 ? 10.007 2.138 3.732 1.00 95.56 178 ALA A CA 1
ATOM 1367 C C . ALA A 1 178 ? 10.456 2.094 2.260 1.00 95.56 178 ALA A C 1
ATOM 1369 O O . ALA A 1 178 ? 11.324 1.298 1.899 1.00 95.56 178 ALA A O 1
ATOM 1370 N N . LEU A 1 179 ? 9.922 2.986 1.418 1.00 96.06 179 LEU A N 1
ATOM 1371 C CA . LEU A 1 179 ? 10.304 3.080 0.009 1.00 96.06 179 LEU A CA 1
ATOM 1372 C C . LEU A 1 179 ? 11.761 3.531 -0.151 1.00 96.06 179 LEU A C 1
ATOM 1374 O O . LEU A 1 179 ? 12.496 2.923 -0.925 1.00 96.06 179 LEU A O 1
ATOM 1378 N N . SER A 1 180 ? 12.201 4.554 0.590 1.00 95.44 180 SER A N 1
ATOM 1379 C CA . SER A 1 180 ? 13.588 5.042 0.527 1.00 95.44 180 SER A CA 1
ATOM 1380 C C . SER A 1 180 ? 14.577 3.966 0.964 1.00 95.44 180 SER A C 1
ATOM 1382 O O . SER A 1 180 ? 15.600 3.759 0.309 1.00 95.44 180 SER A O 1
ATOM 1384 N N . MET A 1 181 ? 14.249 3.235 2.033 1.00 95.12 181 MET A N 1
ATOM 1385 C CA . MET A 1 181 ? 15.037 2.096 2.497 1.00 95.12 181 MET A CA 1
ATOM 1386 C C . MET A 1 181 ? 15.122 1.006 1.422 1.00 95.12 181 MET A C 1
ATOM 1388 O O . MET A 1 181 ? 16.219 0.543 1.116 1.00 95.12 181 MET A O 1
ATOM 1392 N N . TYR A 1 182 ? 13.999 0.637 0.797 1.00 95.75 182 TYR A N 1
ATOM 1393 C CA . TYR A 1 182 ? 13.970 -0.360 -0.276 1.00 95.75 182 TYR A CA 1
ATOM 1394 C C . TYR A 1 182 ? 14.794 0.061 -1.500 1.00 95.75 182 TYR A C 1
ATOM 1396 O O . TYR A 1 182 ? 15.626 -0.713 -1.978 1.00 95.75 182 TYR A O 1
ATOM 1404 N N . LEU A 1 183 ? 14.589 1.284 -1.999 1.00 94.06 183 LEU A N 1
ATOM 1405 C CA . LEU A 1 183 ? 15.285 1.793 -3.182 1.00 94.06 183 LEU A CA 1
ATOM 1406 C C . LEU A 1 183 ? 16.788 1.940 -2.943 1.00 94.06 183 LEU A C 1
ATOM 1408 O O . LEU A 1 183 ? 17.562 1.697 -3.863 1.00 94.06 183 LEU A O 1
ATOM 1412 N N . SER A 1 184 ? 17.199 2.285 -1.720 1.00 93.00 184 SER A N 1
ATOM 1413 C CA . SER A 1 184 ? 18.618 2.381 -1.352 1.00 93.00 184 SER A CA 1
ATOM 1414 C C . SER A 1 184 ? 19.265 1.007 -1.181 1.00 93.00 184 SER A C 1
ATOM 1416 O O . SER A 1 184 ? 20.418 0.824 -1.557 1.00 93.00 184 SER A O 1
ATOM 1418 N N . ALA A 1 185 ? 18.532 0.031 -0.633 1.00 93.94 185 ALA A N 1
ATOM 1419 C CA . ALA A 1 185 ? 19.031 -1.330 -0.433 1.00 93.94 185 ALA A CA 1
ATOM 1420 C C . ALA A 1 185 ? 19.155 -2.118 -1.746 1.00 93.94 185 ALA A C 1
ATOM 1422 O O . ALA A 1 185 ? 20.045 -2.953 -1.891 1.00 93.94 185 ALA A O 1
ATOM 1423 N N . THR A 1 186 ? 18.253 -1.871 -2.697 1.00 91.81 186 THR A N 1
ATOM 1424 C CA . THR A 1 186 ? 18.316 -2.476 -4.031 1.00 91.81 186 THR A CA 1
ATOM 1425 C C . THR A 1 186 ? 19.231 -1.669 -4.945 1.00 91.81 186 THR A C 1
ATOM 1427 O O . THR A 1 186 ? 20.285 -2.153 -5.355 1.00 91.81 186 THR A O 1
ATOM 1430 N N . GLY A 1 187 ? 18.872 -0.419 -5.228 1.00 89.94 187 GLY A N 1
ATOM 1431 C CA . GLY A 1 187 ? 19.570 0.422 -6.191 1.00 89.94 187 GLY A CA 1
ATOM 1432 C C . GLY A 1 187 ? 19.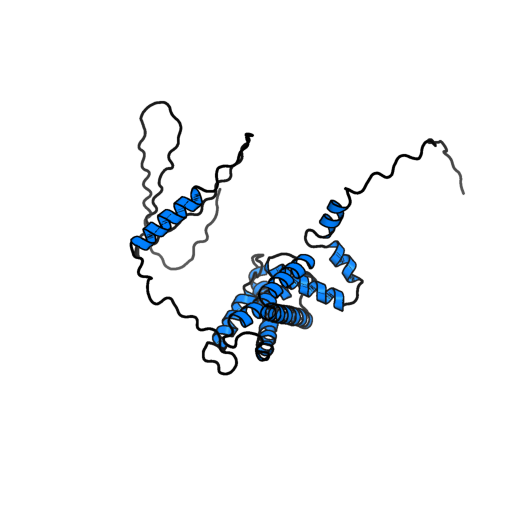477 -0.103 -7.629 1.00 89.94 187 GLY A C 1
ATOM 1433 O O . GLY A 1 187 ? 18.883 -1.145 -7.918 1.00 89.94 187 GLY A O 1
ATOM 1434 N N . HIS A 1 188 ? 20.091 0.631 -8.556 1.00 89.50 188 HIS A N 1
ATOM 1435 C CA . HIS A 1 188 ? 20.062 0.285 -9.979 1.00 89.50 188 HIS A CA 1
ATOM 1436 C C . HIS A 1 188 ? 20.855 -0.995 -10.299 1.00 89.50 188 HIS A C 1
ATOM 1438 O O . HIS A 1 188 ? 20.484 -1.763 -11.179 1.00 89.50 188 HIS A O 1
ATOM 1444 N N . TYR A 1 189 ? 21.925 -1.259 -9.548 1.00 87.44 189 TYR A N 1
ATOM 1445 C CA . TYR A 1 189 ? 22.872 -2.343 -9.827 1.00 87.44 189 TYR A CA 1
ATOM 1446 C C . TYR A 1 189 ? 22.499 -3.689 -9.183 1.00 87.44 189 TYR A C 1
ATOM 1448 O O . TYR A 1 189 ? 23.306 -4.618 -9.191 1.00 87.44 189 TYR A O 1
ATOM 1456 N N . ASN A 1 190 ? 21.301 -3.825 -8.603 1.00 92.12 190 ASN A N 1
ATOM 1457 C CA . ASN A 1 190 ? 20.864 -5.098 -8.036 1.00 92.12 190 ASN A CA 1
ATOM 1458 C C . ASN A 1 190 ? 20.568 -6.126 -9.135 1.00 92.12 190 ASN A C 1
ATOM 1460 O O . ASN A 1 190 ? 19.754 -5.874 -10.022 1.00 92.12 190 ASN A O 1
ATOM 1464 N N . SER A 1 191 ? 21.139 -7.327 -9.029 1.00 89.50 191 SER A N 1
ATOM 1465 C CA . SER A 1 191 ? 20.916 -8.392 -10.017 1.00 89.50 191 SER A CA 1
ATOM 1466 C C . SER A 1 191 ? 19.452 -8.849 -10.104 1.00 89.50 191 SER A C 1
ATOM 1468 O O . SER A 1 191 ? 18.962 -9.173 -11.190 1.00 89.50 191 SER A O 1
ATOM 1470 N N . PHE A 1 192 ? 18.741 -8.880 -8.971 1.00 90.94 192 PHE A N 1
ATOM 1471 C CA . PHE A 1 192 ? 17.377 -9.411 -8.883 1.00 90.94 192 PHE A CA 1
ATOM 1472 C C . PHE A 1 192 ? 16.317 -8.317 -9.024 1.00 90.94 192 PHE A C 1
ATOM 1474 O O . PHE A 1 192 ? 15.394 -8.454 -9.828 1.00 90.94 192 PHE A O 1
ATOM 1481 N N . PHE A 1 193 ? 16.473 -7.221 -8.283 1.00 93.31 193 PHE A N 1
ATOM 1482 C CA . PHE A 1 193 ? 15.488 -6.145 -8.165 1.00 93.31 193 PHE A CA 1
ATOM 1483 C C . PHE A 1 193 ? 16.087 -4.780 -8.542 1.00 93.31 193 PHE A C 1
ATOM 1485 O O . PHE A 1 193 ? 16.171 -3.908 -7.680 1.00 93.31 193 PHE A O 1
ATOM 1492 N N . PRO A 1 194 ? 16.534 -4.565 -9.793 1.00 92.50 194 PRO A N 1
ATOM 1493 C CA . PRO A 1 194 ? 17.084 -3.278 -10.200 1.00 92.50 194 PRO A CA 1
ATOM 1494 C C . PRO A 1 194 ? 15.995 -2.200 -10.178 1.00 92.50 194 PRO A C 1
ATOM 1496 O O . PRO A 1 194 ? 14.890 -2.391 -10.709 1.00 92.50 194 PRO A O 1
ATOM 1499 N N . SER A 1 195 ? 16.307 -1.065 -9.557 1.00 91.69 195 SER A N 1
ATOM 1500 C CA . SER A 1 195 ? 15.478 0.137 -9.612 1.00 91.69 195 SER A CA 1
ATOM 1501 C C . SER A 1 195 ? 15.869 1.036 -10.789 1.00 91.69 195 SER A C 1
ATOM 1503 O O . SER A 1 195 ? 16.985 0.971 -11.312 1.00 91.69 195 SER A O 1
ATOM 1505 N N . LYS A 1 196 ? 14.938 1.880 -11.237 1.00 90.25 196 LYS A N 1
ATOM 1506 C CA . LYS A 1 196 ? 15.191 2.875 -12.284 1.00 90.25 196 LYS A CA 1
ATOM 1507 C C . LYS A 1 196 ? 16.298 3.829 -11.848 1.00 90.25 196 LYS A C 1
ATOM 1509 O O . LYS A 1 196 ? 16.326 4.277 -10.702 1.00 90.25 196 LYS A O 1
ATOM 1514 N N . LEU A 1 197 ? 17.187 4.161 -12.779 1.00 90.00 197 LEU A N 1
ATOM 1515 C CA . LEU A 1 197 ? 18.302 5.058 -12.509 1.00 90.00 197 LEU A CA 1
ATOM 1516 C C . LEU A 1 197 ? 17.794 6.492 -12.289 1.00 90.00 197 LEU A C 1
ATOM 1518 O O . LEU A 1 197 ? 17.227 7.108 -13.190 1.00 90.00 197 LEU A O 1
ATOM 1522 N N . LEU A 1 198 ? 18.020 7.020 -11.087 1.00 86.38 198 LEU A N 1
ATOM 1523 C CA . LEU A 1 198 ? 17.742 8.410 -10.736 1.00 86.38 198 LEU A CA 1
ATOM 1524 C C . LEU A 1 198 ? 19.063 9.185 -10.750 1.00 86.38 198 LEU A C 1
ATOM 1526 O O . LEU A 1 198 ? 19.894 9.010 -9.860 1.00 86.38 198 LEU A O 1
ATOM 1530 N N . THR A 1 199 ? 19.279 10.024 -11.763 1.00 86.06 199 THR A N 1
ATOM 1531 C CA . THR A 1 199 ? 20.469 10.884 -11.858 1.00 86.06 199 THR A CA 1
ATOM 1532 C C . THR A 1 199 ? 20.143 12.318 -11.450 1.00 86.06 199 THR A C 1
ATOM 1534 O O . THR A 1 199 ? 19.106 12.835 -11.877 1.00 86.06 199 THR A O 1
ATOM 1537 N N . PRO A 1 200 ? 21.018 13.000 -10.687 1.00 86.81 200 PRO A N 1
ATOM 1538 C CA . PRO A 1 200 ? 20.867 14.430 -10.465 1.00 86.81 200 PRO A CA 1
ATOM 1539 C C . PRO A 1 200 ? 20.971 15.174 -11.799 1.00 86.81 200 PRO A C 1
ATOM 1541 O O . PRO A 1 200 ? 21.680 14.747 -12.712 1.00 86.81 200 PRO A O 1
ATOM 1544 N N . VAL A 1 201 ? 20.277 16.302 -11.912 1.00 85.31 201 VAL A N 1
ATOM 1545 C CA . VAL A 1 201 ? 20.424 17.192 -13.066 1.00 85.31 201 VAL A CA 1
ATOM 1546 C C . VAL A 1 201 ? 21.832 17.791 -13.013 1.00 85.31 201 VAL A C 1
ATOM 1548 O O . VAL A 1 201 ? 22.137 18.595 -12.137 1.00 85.31 201 VAL A O 1
ATOM 1551 N N . THR A 1 202 ? 22.714 17.356 -13.914 1.00 81.56 202 THR A N 1
ATOM 1552 C CA . THR A 1 202 ? 24.135 17.753 -13.940 1.00 81.56 202 THR A CA 1
ATOM 1553 C C . THR A 1 202 ? 24.430 18.928 -14.867 1.00 81.56 202 THR A C 1
ATOM 1555 O O . THR A 1 202 ? 25.545 19.444 -14.866 1.00 81.56 202 THR A O 1
ATOM 1558 N N . SER A 1 203 ? 23.446 19.379 -15.646 1.00 79.38 203 SER A N 1
ATOM 1559 C CA . SER A 1 203 ? 23.563 20.562 -16.497 1.00 79.38 203 SER A CA 1
ATOM 1560 C C . SER A 1 203 ? 22.382 21.494 -16.265 1.00 79.38 203 SER A C 1
ATOM 1562 O O . SER A 1 203 ? 21.238 21.054 -16.173 1.00 79.38 203 SER A O 1
ATOM 1564 N N . VAL A 1 204 ? 22.662 22.794 -16.164 1.00 72.00 204 VAL A N 1
ATOM 1565 C CA . VAL A 1 204 ? 21.610 23.806 -16.268 1.00 72.00 204 VAL A CA 1
ATOM 1566 C C . VAL A 1 204 ? 21.110 23.742 -17.713 1.00 72.00 204 VAL A C 1
ATOM 1568 O O . VAL A 1 204 ? 21.950 23.815 -18.618 1.00 72.00 204 VAL A O 1
ATOM 1571 N N . PRO A 1 205 ? 19.800 23.563 -17.970 1.00 70.81 205 PRO A N 1
ATOM 1572 C CA . PRO A 1 205 ? 19.294 23.622 -19.333 1.00 70.81 205 PRO A CA 1
ATOM 1573 C C . PRO A 1 205 ? 19.730 24.956 -19.941 1.00 70.81 205 PRO A C 1
ATOM 1575 O O . PRO A 1 205 ? 19.608 26.001 -19.301 1.00 70.81 205 PRO A O 1
ATOM 1578 N N . ASN A 1 206 ? 20.306 24.916 -21.142 1.00 71.25 206 ASN A N 1
ATOM 1579 C CA . ASN A 1 206 ? 20.727 26.117 -21.851 1.00 71.25 206 ASN A CA 1
ATOM 1580 C C . ASN A 1 206 ? 19.470 26.878 -22.288 1.00 71.25 206 ASN A C 1
ATOM 1582 O O . ASN A 1 206 ? 18.971 26.669 -23.390 1.00 71.25 206 ASN A O 1
ATOM 1586 N N . VAL A 1 207 ? 18.915 27.689 -21.387 1.00 69.31 207 VAL A N 1
ATOM 1587 C CA . VAL A 1 207 ? 17.728 28.495 -21.659 1.00 69.31 207 VAL A CA 1
ATOM 1588 C C . VAL A 1 207 ? 18.144 29.588 -22.630 1.00 69.31 207 VAL A C 1
ATOM 1590 O O . VAL A 1 207 ? 18.835 30.538 -22.257 1.00 69.31 207 VAL A O 1
ATOM 1593 N N . THR A 1 208 ? 17.747 29.452 -23.890 1.00 70.88 208 THR A N 1
ATOM 1594 C CA . THR A 1 208 ? 17.923 30.536 -24.851 1.00 70.88 208 THR A CA 1
ATOM 1595 C C . THR A 1 208 ? 16.838 31.587 -24.612 1.00 70.88 208 THR A C 1
ATOM 1597 O O . THR A 1 208 ? 15.720 31.267 -24.212 1.00 70.88 208 THR A O 1
ATOM 1600 N N . TRP A 1 209 ? 17.131 32.869 -24.850 1.00 68.12 209 TRP A N 1
ATOM 1601 C CA . TRP A 1 209 ? 16.141 33.953 -24.697 1.00 68.12 209 TRP A CA 1
ATOM 1602 C C . TRP A 1 209 ? 14.876 33.740 -25.561 1.00 68.12 209 TRP A C 1
ATOM 1604 O O . TRP A 1 209 ? 13.795 34.242 -25.243 1.00 68.12 209 TRP A O 1
ATOM 1614 N N . SER A 1 210 ? 14.991 32.937 -26.620 1.00 66.69 210 SER A N 1
ATOM 1615 C CA . SER A 1 210 ? 13.897 32.413 -27.446 1.00 66.69 210 SER A CA 1
ATOM 1616 C C . SER A 1 210 ? 12.914 31.516 -26.677 1.00 66.69 210 SER A C 1
ATOM 1618 O O . SER A 1 210 ? 11.707 31.630 -26.878 1.00 66.69 210 SER A O 1
ATOM 1620 N N . ASP A 1 211 ? 13.389 30.681 -25.752 1.00 63.66 211 ASP A N 1
ATOM 1621 C CA . ASP A 1 211 ? 12.538 29.772 -24.966 1.00 63.66 211 ASP A CA 1
ATOM 1622 C C . ASP A 1 211 ? 11.737 30.538 -23.899 1.00 63.66 211 ASP A C 1
ATOM 1624 O O . ASP A 1 211 ? 10.558 30.265 -23.666 1.00 63.66 211 ASP A O 1
ATOM 1628 N N . LEU A 1 212 ? 12.351 31.566 -23.301 1.00 64.94 212 LEU A N 1
ATOM 1629 C CA . LEU A 1 212 ? 11.690 32.471 -22.352 1.00 64.94 212 LEU A CA 1
ATOM 1630 C C . LEU A 1 212 ? 10.619 33.335 -23.029 1.00 64.94 212 LEU A C 1
ATOM 1632 O O . LEU A 1 212 ? 9.536 33.517 -22.477 1.00 64.94 212 LEU A O 1
ATOM 1636 N N . SER A 1 213 ? 10.882 33.833 -24.240 1.00 62.34 213 SER A N 1
ATOM 1637 C CA . SER A 1 213 ? 9.900 34.619 -25.002 1.00 62.34 213 SER A CA 1
ATOM 1638 C C . SER A 1 213 ? 8.733 33.767 -25.519 1.00 62.34 213 SER A C 1
ATOM 1640 O O . SER A 1 213 ? 7.592 34.235 -25.515 1.00 62.34 213 SER A O 1
ATOM 1642 N N . ALA A 1 214 ? 8.972 32.498 -25.868 1.00 58.06 214 ALA A N 1
ATOM 1643 C CA . ALA A 1 214 ? 7.917 31.541 -26.210 1.00 58.06 214 ALA A CA 1
ATOM 1644 C C . ALA A 1 214 ? 7.020 31.196 -25.006 1.00 58.06 214 ALA A C 1
ATOM 1646 O O . ALA A 1 214 ? 5.793 31.136 -25.141 1.00 58.06 214 ALA A O 1
ATOM 1647 N N . LEU A 1 215 ? 7.600 31.030 -23.813 1.00 54.31 215 LEU A N 1
ATOM 1648 C CA . LEU A 1 215 ? 6.842 30.844 -22.571 1.00 54.31 215 LEU A CA 1
ATOM 1649 C C . LEU A 1 215 ? 6.044 32.097 -22.203 1.00 54.31 215 LEU A C 1
ATOM 1651 O O . LEU A 1 215 ? 4.875 31.983 -21.844 1.00 54.31 215 LEU A O 1
ATOM 1655 N N . GLN A 1 216 ? 6.617 33.289 -22.381 1.00 53.31 216 GLN A N 1
ATOM 1656 C CA . GLN A 1 216 ? 5.914 34.547 -22.131 1.00 53.31 216 GLN A CA 1
ATOM 1657 C C . GLN A 1 216 ? 4.716 34.724 -23.075 1.00 53.31 216 GLN A C 1
ATOM 1659 O O . GLN A 1 216 ? 3.650 35.111 -22.615 1.00 53.31 216 GLN A O 1
ATOM 1664 N N . GLY A 1 217 ? 4.825 34.343 -24.354 1.00 52.72 217 GLY A N 1
ATOM 1665 C CA . GLY A 1 217 ? 3.689 34.340 -25.289 1.00 52.72 217 GLY A CA 1
ATOM 1666 C C . GLY A 1 217 ? 2.612 33.291 -24.972 1.00 52.72 217 GLY A C 1
ATOM 1667 O O . GLY A 1 217 ? 1.422 33.545 -25.161 1.00 52.72 217 GLY A O 1
ATOM 1668 N N . SER A 1 218 ? 3.012 32.131 -24.446 1.00 49.00 218 SER A N 1
ATOM 1669 C CA . SER A 1 218 ? 2.108 31.016 -24.120 1.00 49.00 218 SER A CA 1
ATOM 1670 C C . SER A 1 218 ? 1.344 31.240 -22.809 1.00 49.00 218 SER A C 1
ATOM 1672 O O . SER A 1 218 ? 0.141 30.989 -22.737 1.00 49.00 218 SER A O 1
ATOM 1674 N N . VAL A 1 219 ? 2.022 31.766 -21.784 1.00 50.34 219 VAL A N 1
ATOM 1675 C CA . VAL A 1 219 ? 1.433 32.112 -20.480 1.00 50.34 219 VAL A CA 1
ATOM 1676 C C . VAL A 1 219 ? 0.476 33.300 -20.616 1.00 50.34 219 VAL A C 1
ATOM 1678 O O . VAL A 1 219 ? -0.616 33.271 -20.050 1.00 50.34 219 VAL A O 1
ATOM 1681 N N . PHE A 1 220 ? 0.815 34.301 -21.437 1.00 37.94 220 PHE A N 1
ATOM 1682 C CA . PHE A 1 220 ? -0.071 35.445 -21.691 1.00 37.94 220 PHE A CA 1
ATOM 1683 C C . PHE A 1 220 ? -1.331 35.052 -22.484 1.00 37.94 220 PHE A C 1
ATOM 1685 O O . PHE A 1 220 ? -2.410 35.584 -22.234 1.00 37.94 220 PHE A O 1
ATOM 1692 N N . GLN A 1 221 ? -1.232 34.077 -23.397 1.00 35.06 221 GLN A N 1
ATOM 1693 C CA . GLN A 1 221 ? -2.390 33.555 -24.137 1.00 35.06 221 GLN A CA 1
ATOM 1694 C C . GLN A 1 221 ? -3.317 32.680 -23.286 1.00 35.06 221 GLN A C 1
ATOM 1696 O O . GLN A 1 221 ? -4.536 32.735 -23.462 1.00 35.06 221 GLN A O 1
ATOM 1701 N N . LEU A 1 222 ? -2.779 31.893 -22.347 1.00 32.59 222 LEU A N 1
ATOM 1702 C CA . LEU A 1 222 ? -3.616 31.112 -21.431 1.00 32.59 222 LEU A CA 1
ATOM 1703 C C . LEU A 1 222 ? -4.390 32.028 -20.466 1.00 32.59 222 LEU A C 1
ATOM 1705 O O . LEU A 1 222 ? -5.542 31.742 -20.152 1.00 32.59 222 LEU A O 1
ATOM 1709 N N . HIS A 1 223 ? -3.804 33.166 -20.072 1.00 36.41 223 HIS A N 1
ATOM 1710 C CA . HIS A 1 223 ? -4.460 34.151 -19.204 1.00 36.41 223 HIS A CA 1
ATOM 1711 C C . HIS A 1 223 ? -5.534 34.996 -19.921 1.00 36.41 223 HIS A C 1
ATOM 1713 O O . HIS A 1 223 ? -6.450 35.499 -19.278 1.00 36.41 223 HIS A O 1
ATOM 1719 N N . LEU A 1 224 ? -5.484 35.115 -21.255 1.00 34.16 224 LEU A N 1
ATOM 1720 C CA . LEU A 1 224 ? -6.494 35.844 -22.041 1.00 34.16 224 LEU A CA 1
ATOM 1721 C C . LEU A 1 224 ? -7.705 34.989 -22.463 1.00 34.16 224 LEU A C 1
ATOM 1723 O O . LEU A 1 224 ? -8.695 35.539 -22.944 1.00 34.16 224 LEU A O 1
ATOM 1727 N N . ARG A 1 225 ? -7.679 33.659 -22.275 1.00 29.52 225 ARG A N 1
ATOM 1728 C CA . ARG A 1 225 ? -8.755 32.746 -22.724 1.00 29.52 225 ARG A CA 1
ATOM 1729 C C . ARG A 1 225 ? -9.693 32.256 -21.608 1.00 29.52 225 ARG A C 1
ATOM 1731 O O . ARG A 1 225 ? -10.436 31.300 -21.811 1.00 29.52 225 ARG A O 1
ATOM 1738 N N . THR A 1 226 ? -9.723 32.913 -20.449 1.00 35.03 226 THR A N 1
ATOM 1739 C CA . THR A 1 226 ? -10.667 32.588 -19.361 1.00 35.03 226 THR A CA 1
ATOM 1740 C C . THR A 1 226 ? -11.431 33.810 -18.865 1.00 35.03 226 THR A C 1
ATOM 1742 O O . THR A 1 226 ? -11.486 34.029 -17.664 1.00 35.03 226 THR A O 1
ATOM 1745 N N . SER A 1 227 ? -11.997 34.649 -19.738 1.00 37.41 227 SER A N 1
ATOM 1746 C CA . SER A 1 227 ? -12.945 35.705 -19.318 1.00 37.41 227 SER A CA 1
ATOM 1747 C C . SER A 1 227 ? -13.759 36.266 -20.488 1.00 37.41 227 SER A C 1
ATOM 1749 O O . SER A 1 227 ? -13.703 37.453 -20.769 1.00 37.41 227 SER A O 1
ATOM 1751 N N . THR A 1 228 ? -14.526 35.438 -21.196 1.00 36.00 228 THR A N 1
ATOM 1752 C CA . THR A 1 228 ? -15.727 35.924 -21.903 1.00 36.00 228 THR A CA 1
ATOM 1753 C C . THR A 1 228 ? -16.762 34.809 -21.958 1.00 36.00 228 THR A C 1
ATOM 1755 O O . THR A 1 228 ? -16.768 33.990 -22.870 1.00 36.00 228 THR A O 1
ATOM 1758 N N . LEU A 1 229 ? -17.630 34.760 -20.949 1.00 30.69 229 LEU A N 1
ATOM 1759 C CA . LEU A 1 229 ? -18.978 34.217 -21.091 1.00 30.69 229 LEU A CA 1
ATOM 1760 C C . LEU A 1 229 ? -19.895 34.899 -20.073 1.00 30.69 229 LEU A C 1
ATOM 1762 O O . LEU A 1 229 ? -19.610 34.938 -18.878 1.00 30.69 229 LEU A O 1
ATOM 1766 N N . ASP A 1 230 ? -20.944 35.492 -20.633 1.00 30.36 230 ASP A N 1
ATOM 1767 C CA . ASP A 1 230 ? -22.005 36.289 -20.032 1.00 30.36 230 ASP A CA 1
ATOM 1768 C C . ASP A 1 230 ? -22.596 35.718 -18.743 1.00 30.36 230 ASP A C 1
ATOM 1770 O O . ASP A 1 230 ? -22.968 34.548 -18.669 1.00 30.36 230 ASP A O 1
ATOM 1774 N N . SER A 1 231 ? -22.841 36.588 -17.766 1.00 30.19 231 SER A N 1
ATOM 1775 C CA . SER A 1 231 ? -24.181 37.130 -17.470 1.00 30.19 231 SER A CA 1
ATOM 1776 C C . SER A 1 231 ? -24.195 37.728 -16.061 1.00 30.19 231 SER A C 1
ATOM 1778 O O . SER A 1 231 ? -23.636 37.177 -15.116 1.00 30.19 231 SER A O 1
ATOM 1780 N N . GLY A 1 232 ? -24.773 38.924 -15.948 1.00 38.34 232 GLY A N 1
ATOM 1781 C CA . GLY A 1 232 ? -24.734 39.737 -14.740 1.00 38.34 232 GLY A CA 1
ATOM 1782 C C . GLY A 1 232 ? -25.380 39.084 -13.521 1.00 38.34 232 GLY A C 1
ATOM 1783 O O . GLY A 1 232 ? -26.368 38.372 -13.643 1.00 38.34 232 GLY A O 1
ATOM 1784 N N . VAL A 1 233 ? -24.815 39.390 -12.352 1.00 30.59 233 VAL A N 1
ATOM 1785 C CA . VAL A 1 233 ? -25.485 39.778 -11.100 1.00 30.59 233 VAL A CA 1
ATOM 1786 C C . VAL A 1 233 ? -24.376 40.064 -10.077 1.00 30.59 233 VAL A C 1
ATOM 1788 O O . VAL A 1 233 ? -23.499 39.239 -9.831 1.00 30.59 233 VAL A O 1
ATOM 1791 N N . SER A 1 234 ? -24.402 41.270 -9.508 1.00 32.66 234 SER A N 1
ATOM 1792 C CA . SER A 1 234 ? -23.574 41.690 -8.376 1.00 32.66 234 SER A CA 1
ATOM 1793 C C . SER A 1 234 ? -23.799 40.799 -7.158 1.00 32.66 234 SER A C 1
ATOM 1795 O O . SER A 1 234 ? -24.946 40.650 -6.757 1.00 32.66 234 SER A O 1
ATOM 1797 N N . THR A 1 235 ? -22.726 40.330 -6.512 1.00 28.39 235 THR A N 1
ATOM 1798 C CA . THR A 1 235 ? -22.528 40.405 -5.047 1.00 28.39 235 THR A CA 1
ATOM 1799 C C . THR A 1 235 ? -21.129 39.922 -4.656 1.00 28.39 235 THR A C 1
ATOM 1801 O O . THR A 1 235 ? -20.574 39.013 -5.263 1.00 28.39 235 THR A O 1
ATOM 1804 N N . ALA A 1 236 ? -20.572 40.591 -3.650 1.00 33.00 236 ALA A N 1
ATOM 1805 C CA . ALA A 1 236 ? -19.232 40.447 -3.098 1.00 33.00 236 ALA A CA 1
ATOM 1806 C C . ALA A 1 236 ? -18.912 39.049 -2.535 1.00 33.00 236 ALA A C 1
ATOM 1808 O O . ALA A 1 236 ? -19.797 38.410 -1.978 1.00 33.00 236 ALA A O 1
ATOM 1809 N N . LEU A 1 237 ? -17.632 38.651 -2.583 1.00 28.11 237 LEU A N 1
ATOM 1810 C CA . LEU A 1 237 ? -16.828 38.259 -1.411 1.00 28.11 237 LEU A CA 1
ATOM 1811 C C . LEU A 1 237 ? -15.372 37.951 -1.833 1.00 28.11 237 LEU A C 1
ATOM 1813 O O . LEU A 1 237 ? -15.135 37.129 -2.714 1.00 28.11 237 LEU A O 1
ATOM 1817 N N . CYS A 1 238 ? -14.398 38.589 -1.174 1.00 25.12 238 CYS A N 1
ATOM 1818 C CA . CYS A 1 238 ? -12.991 38.162 -1.158 1.00 25.12 238 CYS A CA 1
ATOM 1819 C C . CYS A 1 238 ? -12.854 36.789 -0.455 1.00 25.12 238 CYS A C 1
ATOM 1821 O O . CYS A 1 238 ? -13.678 36.468 0.405 1.00 25.12 238 CYS A O 1
ATOM 1823 N N . PRO A 1 239 ? -11.805 35.999 -0.760 1.00 33.09 239 PRO A N 1
ATOM 1824 C CA . PRO A 1 239 ? -10.537 36.194 -0.052 1.00 33.09 239 PRO A CA 1
ATOM 1825 C C . PRO A 1 239 ? -9.303 36.182 -0.967 1.00 33.09 239 PRO A C 1
ATOM 1827 O O . PRO A 1 239 ? -9.150 35.346 -1.854 1.00 33.09 239 PRO A O 1
ATOM 1830 N N . ALA A 1 240 ? -8.397 37.118 -0.687 1.00 32.12 240 ALA A N 1
ATOM 1831 C CA . ALA A 1 240 ? -7.044 37.159 -1.214 1.00 32.12 240 ALA A CA 1
ATOM 1832 C C . ALA A 1 240 ? -6.142 36.193 -0.431 1.00 32.12 240 ALA A C 1
ATOM 1834 O O . ALA A 1 240 ? -6.102 36.249 0.796 1.00 32.12 240 ALA A O 1
ATOM 1835 N N . LEU A 1 241 ? -5.403 35.346 -1.148 1.00 25.56 241 LEU A N 1
ATOM 1836 C CA . LEU A 1 241 ? -4.183 34.671 -0.693 1.00 25.56 241 LEU A CA 1
ATOM 1837 C C . LEU A 1 241 ? -3.407 34.266 -1.958 1.00 25.56 241 LEU A C 1
ATOM 1839 O O . LEU A 1 241 ? -3.717 33.264 -2.597 1.00 25.56 241 LEU A O 1
ATOM 1843 N N . GLN A 1 242 ? -2.453 35.105 -2.366 1.00 28.86 242 GLN A N 1
ATOM 1844 C CA . GLN A 1 242 ? -1.490 34.817 -3.432 1.00 28.86 242 GLN A CA 1
ATOM 1845 C C . GLN A 1 242 ? -0.144 34.454 -2.793 1.00 28.86 242 GLN A C 1
ATOM 1847 O O . GLN A 1 242 ? 0.286 35.091 -1.835 1.00 28.86 242 GLN A O 1
ATOM 1852 N N . LEU A 1 243 ? 0.459 33.390 -3.324 1.00 25.03 243 LEU A N 1
ATOM 1853 C CA . LEU A 1 243 ? 1.778 32.859 -2.989 1.00 25.03 243 LEU A CA 1
ATOM 1854 C C . LEU A 1 243 ? 2.888 33.867 -3.334 1.00 25.03 243 LEU A C 1
ATOM 1856 O O . LEU A 1 243 ? 2.893 34.407 -4.437 1.00 25.03 243 LEU A O 1
ATOM 1860 N N . GLU A 1 244 ? 3.846 34.061 -2.425 1.00 29.56 244 GLU A N 1
ATOM 1861 C CA . GLU A 1 244 ? 5.098 34.779 -2.699 1.00 29.56 244 GLU A CA 1
ATOM 1862 C C . GLU A 1 244 ? 6.122 33.877 -3.409 1.00 29.56 244 GLU A C 1
ATOM 1864 O O . GLU A 1 244 ? 6.371 32.745 -2.986 1.00 29.56 244 GLU A O 1
ATOM 1869 N N . GLU A 1 245 ? 6.767 34.406 -4.454 1.00 30.09 245 GLU A N 1
ATOM 1870 C CA . GLU A 1 245 ? 8.011 33.866 -5.009 1.00 30.09 245 GLU A CA 1
ATOM 1871 C C . GLU A 1 245 ? 9.224 34.478 -4.285 1.00 30.09 245 GLU A C 1
ATOM 1873 O O . GLU A 1 245 ? 9.539 35.655 -4.449 1.00 30.09 245 GLU A O 1
ATOM 1878 N N . CYS A 1 246 ? 9.968 33.664 -3.532 1.00 29.05 246 CYS A N 1
ATOM 1879 C CA . CYS A 1 246 ? 11.295 34.029 -3.027 1.00 29.05 246 CYS A CA 1
ATOM 1880 C C . CYS A 1 246 ? 12.377 33.623 -4.043 1.00 29.05 246 CYS A C 1
ATOM 1882 O O . CYS A 1 246 ? 12.699 32.441 -4.172 1.00 29.05 246 CYS A O 1
ATOM 1884 N N . SER A 1 247 ? 12.983 34.592 -4.739 1.00 33.34 247 SER A N 1
ATOM 1885 C CA . SER A 1 247 ? 14.116 34.348 -5.646 1.00 33.34 247 SER A CA 1
ATOM 1886 C C . SER A 1 247 ? 15.463 34.574 -4.946 1.00 33.34 247 SER A C 1
ATOM 1888 O O . SER A 1 247 ? 15.843 35.704 -4.641 1.00 33.34 247 SER A O 1
ATOM 1890 N N . TRP A 1 248 ? 16.242 33.505 -4.769 1.00 30.25 248 TRP A N 1
ATOM 1891 C CA . TRP A 1 248 ? 17.618 33.554 -4.267 1.00 30.25 248 TRP A CA 1
ATOM 1892 C C . TRP A 1 248 ? 18.592 34.017 -5.361 1.00 30.25 248 TRP A C 1
ATOM 1894 O O . TRP A 1 248 ? 18.961 33.239 -6.240 1.00 30.25 248 TRP A O 1
ATOM 1904 N N . ARG A 1 249 ? 19.066 35.267 -5.304 1.00 34.81 249 ARG A N 1
ATOM 1905 C CA . ARG A 1 249 ? 20.206 35.731 -6.117 1.00 34.81 249 ARG A CA 1
ATOM 1906 C C . ARG A 1 249 ? 21.439 35.926 -5.223 1.00 34.81 249 ARG A C 1
ATOM 1908 O O . ARG A 1 249 ? 21.607 36.975 -4.619 1.00 34.81 249 ARG A O 1
ATOM 1915 N N . SER A 1 250 ? 22.314 34.916 -5.213 1.00 32.41 250 SER A N 1
ATOM 1916 C CA . SER A 1 250 ? 23.663 34.886 -4.605 1.00 32.41 250 SER A CA 1
ATOM 1917 C C . SER A 1 250 ? 23.777 34.891 -3.065 1.00 32.41 250 SER A C 1
ATOM 1919 O O . SER A 1 250 ? 22.886 35.364 -2.363 1.00 32.41 250 SER A O 1
ATOM 1921 N N . PRO A 1 251 ? 24.869 34.320 -2.507 1.00 37.91 251 PRO A N 1
ATOM 1922 C CA . PRO A 1 251 ? 24.946 34.001 -1.088 1.00 37.91 251 PRO A CA 1
ATOM 1923 C C . PRO A 1 251 ? 25.216 35.261 -0.260 1.00 37.91 251 PRO A C 1
ATOM 1925 O O . PRO A 1 251 ? 26.237 35.920 -0.435 1.00 37.91 251 PRO A O 1
ATOM 1928 N N . GLY A 1 252 ? 24.320 35.565 0.683 1.00 39.19 252 GLY A N 1
ATOM 1929 C CA . GLY A 1 252 ? 24.672 36.372 1.854 1.00 39.19 252 GLY A CA 1
ATOM 1930 C C . GLY A 1 252 ? 23.760 37.536 2.234 1.00 39.19 252 GLY A C 1
ATOM 1931 O O . GLY A 1 252 ? 23.969 38.066 3.320 1.00 39.19 252 GLY A O 1
ATOM 1932 N N . LYS A 1 253 ? 22.759 37.943 1.440 1.00 31.81 253 LYS A N 1
ATOM 1933 C CA . LYS A 1 253 ? 21.775 38.967 1.859 1.00 31.81 253 LYS A CA 1
ATOM 1934 C C . LYS A 1 253 ? 20.418 38.761 1.167 1.00 31.81 253 LYS A C 1
ATOM 1936 O O . LYS A 1 253 ? 20.379 38.856 -0.056 1.00 31.81 253 LYS A O 1
ATOM 1941 N N . PRO A 1 254 ? 19.311 38.511 1.891 1.00 36.28 254 PRO A N 1
ATOM 1942 C CA . PRO A 1 254 ? 17.981 38.608 1.304 1.00 36.28 254 PRO A CA 1
ATOM 1943 C C . PRO A 1 254 ? 17.589 40.088 1.179 1.00 36.28 254 PRO A C 1
ATOM 1945 O O . PRO A 1 254 ? 17.581 40.820 2.166 1.00 36.28 254 PRO A O 1
ATOM 1948 N N . THR A 1 255 ? 17.276 40.538 -0.032 1.00 36.69 255 THR A N 1
ATOM 1949 C CA . THR A 1 255 ? 16.582 41.808 -0.278 1.00 36.69 255 THR A CA 1
ATOM 1950 C C . THR A 1 255 ? 15.171 41.490 -0.766 1.00 36.69 255 THR A C 1
ATOM 1952 O O . THR A 1 255 ? 14.994 41.003 -1.880 1.00 36.69 255 THR A O 1
ATOM 1955 N N . CYS A 1 256 ? 14.162 41.743 0.071 1.00 35.66 256 CYS A N 1
ATOM 1956 C CA . CYS A 1 256 ? 12.759 41.693 -0.345 1.00 35.66 256 CYS A CA 1
ATOM 1957 C C . CYS A 1 256 ? 12.347 43.059 -0.903 1.00 35.66 256 CYS A C 1
ATOM 1959 O O . CYS A 1 256 ? 12.579 44.087 -0.267 1.00 35.66 256 CYS A O 1
ATOM 1961 N N . TRP A 1 257 ? 11.720 43.068 -2.079 1.00 32.41 257 TRP A N 1
ATOM 1962 C CA . TRP A 1 257 ? 11.101 44.257 -2.660 1.00 32.41 257 TRP A CA 1
ATOM 1963 C C . TRP A 1 257 ? 9.584 44.131 -2.536 1.00 32.41 257 TRP A C 1
ATOM 1965 O O . TRP A 1 257 ? 8.987 43.266 -3.166 1.00 32.41 257 TRP A O 1
ATOM 1975 N N . LEU A 1 258 ? 8.956 45.011 -1.757 1.00 30.95 258 LEU A N 1
ATOM 1976 C CA . LEU A 1 258 ? 7.509 45.217 -1.791 1.00 30.95 258 LEU A CA 1
ATOM 1977 C C . LEU A 1 258 ? 7.206 46.261 -2.870 1.00 30.95 258 LEU A C 1
ATOM 1979 O O . LEU A 1 258 ? 7.525 47.439 -2.708 1.00 30.95 258 LEU A O 1
ATOM 1983 N N . LEU A 1 259 ? 6.605 45.837 -3.980 1.00 31.69 259 LEU A N 1
ATOM 1984 C CA . LEU A 1 259 ? 5.985 46.764 -4.927 1.00 31.69 259 LEU A CA 1
ATOM 1985 C C . LEU A 1 259 ? 4.599 47.155 -4.387 1.00 31.69 259 LEU A C 1
ATOM 1987 O O . LEU A 1 259 ? 3.787 46.264 -4.128 1.00 31.69 259 LEU A O 1
ATOM 1991 N N . PRO A 1 260 ? 4.283 48.451 -4.217 1.00 33.41 260 PRO A N 1
ATOM 1992 C CA . PRO A 1 260 ? 2.927 48.861 -3.885 1.00 33.41 260 PRO A CA 1
ATOM 1993 C C . PRO A 1 260 ? 2.004 48.600 -5.081 1.00 33.41 260 PRO A C 1
ATOM 1995 O O . PRO A 1 260 ? 2.299 48.988 -6.213 1.00 33.41 260 PRO A O 1
ATOM 1998 N N . ALA A 1 261 ? 0.875 47.940 -4.827 1.00 34.75 261 ALA A N 1
ATOM 1999 C CA . ALA A 1 261 ? -0.185 47.774 -5.813 1.00 34.75 261 ALA A CA 1
ATOM 2000 C C . ALA A 1 261 ? -0.731 49.151 -6.251 1.00 34.75 261 ALA A C 1
ATOM 2002 O O . ALA A 1 261 ? -0.898 50.034 -5.403 1.00 34.75 261 ALA A O 1
ATOM 2003 N N . PRO A 1 262 ? -1.052 49.369 -7.540 1.00 32.94 262 PRO A N 1
ATOM 2004 C CA . PRO A 1 262 ? -1.725 50.590 -7.953 1.00 32.94 262 PRO A CA 1
ATOM 2005 C C . PRO A 1 262 ? -3.180 50.559 -7.466 1.00 32.94 262 PRO A C 1
ATOM 2007 O O . PRO A 1 262 ? -4.010 49.816 -7.986 1.00 32.94 262 PRO A O 1
ATOM 2010 N N . CYS A 1 263 ? -3.506 51.389 -6.473 1.00 29.73 263 CYS A N 1
ATOM 2011 C CA . CYS A 1 263 ? -4.893 51.716 -6.152 1.00 29.73 263 CYS A CA 1
ATOM 2012 C C . CYS A 1 263 ? -5.487 52.540 -7.299 1.00 29.73 263 CYS A C 1
ATOM 2014 O O . CYS A 1 263 ? -5.157 53.710 -7.486 1.00 29.73 263 CYS A O 1
ATOM 2016 N N . SER A 1 264 ? -6.383 51.935 -8.070 1.00 32.97 264 SER A N 1
ATOM 2017 C CA . SER A 1 264 ? -7.201 52.633 -9.054 1.00 32.97 264 SER A CA 1
ATOM 2018 C C . SER A 1 264 ? -8.428 53.255 -8.380 1.00 32.97 264 SER A C 1
ATOM 2020 O O . SER A 1 264 ? -9.432 52.568 -8.212 1.00 32.97 264 SER A O 1
ATOM 2022 N N . GLN A 1 265 ? -8.388 54.549 -8.048 1.00 31.75 265 GLN A N 1
ATOM 2023 C CA . GLN A 1 265 ? -9.575 55.415 -8.115 1.00 31.75 265 GLN A CA 1
ATOM 2024 C C . GLN A 1 265 ? -9.191 56.861 -8.478 1.00 31.75 265 GLN A C 1
ATOM 2026 O O . GLN A 1 265 ? -8.169 57.360 -8.007 1.00 31.75 265 GLN A O 1
ATOM 2031 N N . PRO A 1 266 ? -9.986 57.543 -9.327 1.00 38.25 266 PRO A N 1
ATOM 2032 C CA . PRO A 1 266 ? -9.723 58.911 -9.732 1.00 38.25 266 PRO A CA 1
ATOM 2033 C C . PRO A 1 266 ? -10.357 59.870 -8.721 1.00 38.25 266 PRO A C 1
ATOM 2035 O O . PRO A 1 266 ? -11.555 59.783 -8.476 1.00 38.25 266 PRO A O 1
ATOM 2038 N N . THR A 1 267 ? -9.567 60.782 -8.154 1.00 33.78 267 THR A N 1
ATOM 2039 C CA . THR A 1 267 ? -9.877 62.206 -7.883 1.00 33.78 267 THR A CA 1
ATOM 2040 C C . THR A 1 267 ? -9.102 62.740 -6.669 1.00 33.78 267 THR A C 1
ATOM 2042 O O . THR A 1 267 ? -9.107 62.149 -5.599 1.00 33.78 267 THR A O 1
ATOM 2045 N N . LEU A 1 268 ? -8.488 63.914 -6.886 1.00 29.27 268 LEU A N 1
ATOM 2046 C CA . LEU A 1 268 ? -7.836 64.841 -5.943 1.00 29.27 268 LEU A CA 1
ATOM 2047 C C . LEU A 1 268 ? -6.407 64.538 -5.432 1.00 29.27 268 LEU A C 1
ATOM 2049 O O . LEU A 1 268 ? -6.217 63.892 -4.414 1.00 29.27 268 LEU A O 1
ATOM 2053 N N . GLY A 1 269 ? -5.434 65.215 -6.065 1.00 30.91 269 GLY A N 1
ATOM 2054 C CA . GLY A 1 269 ? -4.419 66.048 -5.386 1.00 30.91 269 GLY A CA 1
ATOM 2055 C C . GLY A 1 269 ? -3.158 65.376 -4.797 1.00 30.91 269 GLY A C 1
ATOM 2056 O O . GLY A 1 269 ? -3.231 64.253 -4.318 1.00 30.91 269 GLY A O 1
ATOM 2057 N N . PRO A 1 270 ? -1.980 66.045 -4.810 1.00 40.81 270 PRO A N 1
ATOM 2058 C CA . PRO A 1 270 ? -0.693 65.405 -4.535 1.00 40.81 270 PRO A CA 1
ATOM 2059 C C . PRO A 1 270 ? -0.261 65.563 -3.068 1.00 40.81 270 PRO A C 1
ATOM 2061 O O . PRO A 1 270 ? -0.177 66.688 -2.592 1.00 40.81 270 PRO A O 1
ATOM 2064 N N . ALA A 1 271 ? 0.072 64.468 -2.376 1.00 30.91 271 ALA A N 1
ATOM 2065 C CA . ALA A 1 271 ? 1.088 64.408 -1.308 1.00 30.91 271 ALA A CA 1
ATOM 2066 C C . ALA A 1 271 ? 1.071 63.041 -0.603 1.00 30.91 271 ALA A C 1
ATOM 2068 O O . ALA A 1 271 ? 0.053 62.656 -0.043 1.00 30.91 271 ALA A O 1
ATOM 2069 N N . CYS A 1 272 ? 2.211 62.341 -0.623 1.00 27.44 272 CYS A N 1
ATOM 2070 C CA . CYS A 1 272 ? 2.909 61.769 0.542 1.00 27.44 272 CYS A CA 1
ATOM 2071 C C . CYS A 1 272 ? 3.847 60.642 0.089 1.00 27.44 272 CYS A C 1
ATOM 2073 O O . CYS A 1 272 ? 3.470 59.480 -0.022 1.00 27.44 272 CYS A O 1
ATOM 2075 N N . HIS A 1 273 ? 5.108 61.008 -0.146 1.00 29.97 273 HIS A N 1
ATOM 2076 C CA . HIS A 1 273 ? 6.223 60.075 -0.045 1.00 29.97 273 HIS A CA 1
ATOM 2077 C C . HIS A 1 273 ? 6.465 59.775 1.437 1.00 29.97 273 HIS A C 1
ATOM 2079 O O . HIS A 1 273 ? 6.723 60.691 2.219 1.00 29.97 273 HIS A O 1
A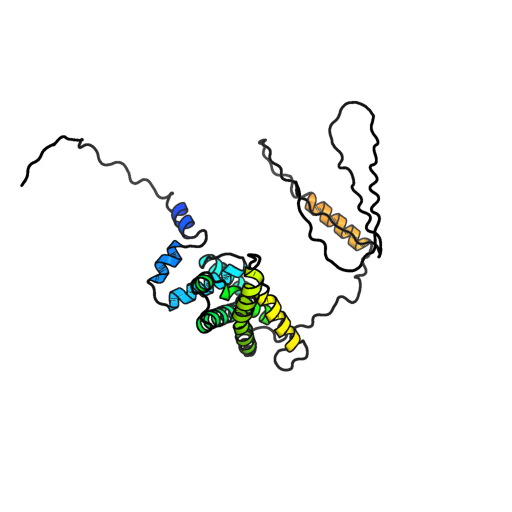TOM 2085 N N . THR A 1 274 ? 6.439 58.507 1.837 1.00 26.72 274 THR A N 1
ATOM 2086 C CA . THR A 1 274 ? 7.040 58.073 3.104 1.00 26.72 274 THR A CA 1
ATOM 2087 C C . THR A 1 274 ? 7.622 56.681 2.899 1.00 26.72 274 THR A C 1
ATOM 2089 O O . THR A 1 274 ? 6.900 55.696 2.802 1.00 26.72 274 THR A O 1
ATOM 2092 N N . TRP A 1 275 ? 8.944 56.619 2.754 1.00 29.11 275 TRP A N 1
ATOM 2093 C CA . TRP A 1 275 ? 9.706 55.375 2.702 1.00 29.11 275 TRP A CA 1
ATOM 2094 C C . TRP A 1 275 ? 10.010 54.951 4.144 1.00 29.11 275 TRP A C 1
ATOM 2096 O O . TRP A 1 275 ? 10.708 55.680 4.846 1.00 29.11 275 TRP A O 1
ATOM 2106 N N . LEU A 1 276 ? 9.495 53.806 4.598 1.00 24.81 276 LEU A N 1
ATOM 2107 C CA . LEU A 1 276 ? 9.948 53.184 5.846 1.00 24.81 276 LEU A CA 1
ATOM 2108 C C . LEU A 1 276 ? 11.144 52.273 5.537 1.00 24.81 276 LEU A C 1
ATOM 2110 O O . LEU A 1 276 ? 11.010 51.298 4.802 1.00 24.81 276 LEU A O 1
ATOM 2114 N N . TRP A 1 277 ? 12.304 52.599 6.102 1.00 24.11 277 TRP A N 1
ATOM 2115 C CA . TRP A 1 277 ? 13.467 51.714 6.170 1.00 24.11 277 TRP A CA 1
ATOM 2116 C C . TRP A 1 277 ? 13.367 50.861 7.441 1.00 24.11 277 TRP A C 1
ATOM 2118 O O . TRP A 1 277 ? 13.186 51.411 8.526 1.00 24.11 277 TRP A O 1
ATOM 2128 N N . LEU A 1 278 ? 13.505 49.537 7.325 1.00 26.83 278 LEU A N 1
ATOM 2129 C CA . LEU A 1 278 ? 13.774 48.656 8.465 1.00 26.83 278 LEU A CA 1
ATOM 2130 C C . LEU A 1 278 ? 15.175 48.057 8.284 1.00 26.83 278 LEU A C 1
ATOM 2132 O O . LEU A 1 278 ? 15.376 47.184 7.441 1.00 26.83 278 LEU A O 1
ATOM 2136 N N . ASP A 1 279 ? 16.142 48.539 9.062 1.00 25.03 279 ASP A N 1
ATOM 2137 C CA . ASP A 1 279 ? 17.473 47.938 9.168 1.00 25.03 279 ASP A CA 1
ATOM 2138 C C . ASP A 1 279 ? 17.415 46.720 10.106 1.00 25.03 279 ASP A C 1
ATOM 2140 O O . ASP A 1 279 ? 17.197 46.855 11.311 1.00 25.03 279 ASP A O 1
ATOM 2144 N N . CYS A 1 280 ? 17.635 45.515 9.576 1.00 30.28 280 CYS A N 1
ATOM 2145 C CA . CYS A 1 280 ? 17.863 44.321 10.391 1.00 30.28 280 CYS A CA 1
ATOM 2146 C C . CYS A 1 280 ? 19.369 44.115 10.610 1.00 30.28 280 CYS A C 1
ATOM 2148 O O . CYS A 1 280 ? 20.082 43.641 9.725 1.00 30.28 280 CYS A O 1
ATOM 2150 N N . HIS A 1 281 ? 19.854 44.428 11.813 1.00 26.72 281 HIS A N 1
ATOM 2151 C CA . HIS A 1 281 ? 21.190 44.042 12.269 1.00 26.72 281 HIS A CA 1
ATOM 2152 C C . HIS A 1 281 ? 21.210 42.574 12.736 1.00 26.72 281 HIS A C 1
ATOM 2154 O O . HIS A 1 281 ? 20.436 42.173 13.602 1.00 26.72 281 HIS A O 1
ATOM 2160 N N . LEU A 1 282 ? 22.134 41.778 12.188 1.00 27.61 282 LEU A N 1
ATOM 2161 C CA . LEU A 1 282 ? 22.472 40.427 12.654 1.00 27.61 282 LEU A CA 1
ATOM 2162 C C . LEU A 1 282 ? 23.383 40.506 13.892 1.00 27.61 282 LEU A C 1
ATOM 2164 O O . LEU A 1 282 ? 24.485 41.047 13.807 1.00 27.61 282 LEU A O 1
ATOM 2168 N N . VAL A 1 283 ? 22.964 39.915 15.014 1.00 28.67 283 VAL A N 1
ATOM 2169 C CA . VAL A 1 283 ? 23.841 39.613 16.161 1.00 28.67 283 VAL A CA 1
ATOM 2170 C C . VAL A 1 283 ? 24.230 38.129 16.086 1.00 28.67 283 VAL A C 1
ATOM 2172 O O . VAL A 1 283 ? 23.331 37.291 16.019 1.00 28.67 283 VAL A O 1
ATOM 2175 N N . PRO A 1 284 ? 25.525 37.758 16.081 1.00 31.28 284 PRO A N 1
ATOM 2176 C CA . PRO A 1 284 ? 25.934 36.360 16.022 1.00 31.28 284 PRO A CA 1
ATOM 2177 C C . PRO A 1 284 ? 26.043 35.764 17.435 1.00 31.28 284 PRO A C 1
ATOM 2179 O O . PRO A 1 284 ? 26.743 36.298 18.293 1.00 31.28 284 PRO A O 1
ATOM 2182 N N . GLY A 1 285 ? 25.384 34.628 17.669 1.00 29.02 285 GLY A N 1
ATOM 2183 C CA . GLY A 1 285 ? 25.500 33.836 18.897 1.00 29.02 285 GLY A CA 1
ATOM 2184 C C . GLY A 1 285 ? 25.131 32.369 18.635 1.00 29.02 285 GLY A C 1
ATOM 2185 O O . GLY A 1 285 ? 24.311 32.110 17.753 1.00 29.02 285 GLY A O 1
ATOM 2186 N N . PRO A 1 286 ? 25.773 31.396 19.308 1.00 33.31 286 PRO A N 1
ATOM 2187 C CA . PRO A 1 286 ? 25.737 30.003 18.894 1.00 33.31 286 PRO A CA 1
ATOM 2188 C C . PRO A 1 286 ? 24.493 29.298 19.430 1.00 33.31 286 PRO A C 1
ATOM 2190 O O . PRO A 1 286 ? 24.158 29.429 20.604 1.00 33.31 286 PRO A O 1
ATOM 2193 N N . SER A 1 287 ? 23.911 28.442 18.587 1.00 38.84 287 SER A N 1
ATOM 2194 C CA . SER A 1 287 ? 22.872 27.455 18.905 1.00 38.84 287 SER A CA 1
ATOM 2195 C C . SER A 1 287 ? 21.510 28.002 19.360 1.00 38.84 287 SER A C 1
ATOM 2197 O O . SER A 1 287 ? 21.409 29.036 20.001 1.00 38.84 287 SER A O 1
ATOM 2199 N N . VAL A 1 288 ? 20.472 27.217 19.055 1.00 30.38 288 VAL A N 1
ATOM 2200 C CA . VAL A 1 288 ? 19.038 27.398 19.357 1.00 30.38 288 VAL A CA 1
ATOM 2201 C C . VAL A 1 288 ? 18.221 27.972 18.185 1.00 30.38 288 VAL A C 1
ATOM 2203 O O . VAL A 1 288 ? 18.272 29.147 17.841 1.00 30.38 288 VAL A O 1
ATOM 2206 N N . TRP A 1 289 ? 17.451 27.069 17.570 1.00 34.78 289 TRP A N 1
ATOM 2207 C CA . TRP A 1 289 ? 16.346 27.334 16.649 1.00 34.78 289 TRP A CA 1
ATOM 2208 C C . TRP A 1 289 ? 15.353 28.352 17.237 1.00 34.78 289 TRP A C 1
ATOM 2210 O O . TRP A 1 289 ? 14.964 28.170 18.393 1.00 34.78 289 TRP A O 1
ATOM 2220 N N . PRO A 1 290 ? 14.827 29.330 16.475 1.00 30.84 290 PRO A N 1
ATOM 2221 C CA . PRO A 1 290 ? 13.668 30.082 16.919 1.00 30.84 290 PRO A CA 1
ATOM 2222 C C . PRO A 1 290 ? 12.382 29.500 16.329 1.00 30.84 290 PRO A C 1
ATOM 2224 O O . PRO A 1 290 ? 12.157 29.480 15.120 1.00 30.84 290 PRO A O 1
ATOM 2227 N N . HIS A 1 291 ? 11.526 29.057 17.244 1.00 26.97 291 HIS A N 1
ATOM 2228 C CA . HIS A 1 291 ? 10.083 29.007 17.078 1.00 26.97 291 HIS A CA 1
ATOM 2229 C C . HIS A 1 291 ? 9.548 30.372 16.613 1.00 26.97 291 HIS A C 1
ATOM 2231 O O . HIS A 1 291 ? 9.870 31.396 17.216 1.00 26.97 291 HIS A O 1
ATOM 2237 N N . CYS A 1 292 ? 8.662 30.387 15.616 1.00 27.67 292 CYS A N 1
ATOM 2238 C CA . CYS A 1 292 ? 7.754 31.516 15.422 1.00 27.67 292 CYS A CA 1
ATOM 2239 C C . CYS A 1 292 ? 6.621 31.412 16.451 1.00 27.67 292 CYS A C 1
ATOM 2241 O O . CYS A 1 292 ? 5.719 30.589 16.304 1.00 27.67 292 CYS A O 1
ATOM 2243 N N . CYS A 1 293 ? 6.674 32.247 17.490 1.00 24.52 293 CYS A N 1
ATOM 2244 C CA . CYS A 1 293 ? 5.497 32.595 18.280 1.00 24.52 293 CYS A CA 1
ATOM 2245 C C . CYS A 1 293 ? 4.619 33.542 17.458 1.00 24.52 293 CYS A C 1
ATOM 2247 O O . CYS A 1 293 ? 5.038 34.641 17.104 1.00 24.52 293 CYS A O 1
ATOM 2249 N N . SER A 1 294 ? 3.393 33.115 17.185 1.00 27.48 294 SER A N 1
ATOM 2250 C CA . SER A 1 294 ? 2.289 33.981 16.788 1.00 27.48 294 SER A CA 1
ATOM 2251 C C . SER A 1 294 ? 1.783 34.760 18.006 1.00 27.48 294 SER A C 1
ATOM 2253 O O . SER A 1 294 ? 1.356 34.140 18.981 1.00 27.48 294 SER A O 1
ATOM 2255 N N . SER A 1 295 ? 1.776 36.090 17.923 1.00 24.97 295 SER A N 1
ATOM 2256 C CA . SER A 1 295 ? 1.084 36.970 18.869 1.00 24.97 295 SER A CA 1
ATOM 2257 C C . SER A 1 295 ? 0.341 38.057 18.091 1.00 24.97 295 SER A C 1
ATOM 2259 O O . SER A 1 295 ? 0.975 38.771 17.322 1.00 24.97 295 SER A O 1
ATOM 2261 N N . TRP A 1 296 ? -0.981 38.066 18.305 1.00 33.31 296 TRP A N 1
ATOM 2262 C CA . TRP A 1 296 ? -2.042 39.053 18.037 1.00 33.31 296 TRP A CA 1
ATOM 2263 C C . TRP A 1 296 ? -1.709 40.363 17.317 1.00 33.31 296 TRP A C 1
ATOM 2265 O O . TRP A 1 296 ? -0.854 41.122 17.821 1.00 33.31 296 TRP A O 1
#

InterPro domains:
  IPR004937 Urea transporter [PF03253] (54-214)
  IPR004937 Urea transporter [PTHR10464] (2-216)
  IPR029020 Ammonium/urea transporter [G3DSA:1.10.3430.10] (25-234)

Organism: Sus scrofa (NCBI:txid9823)

pLDDT: mean 70.06, std 28.45, range [24.11, 98.38]